Protein AF-A0A519BTC7-F1 (afdb_monomer_lite)

Radius of gyration: 23.58 Å; chains: 1; bounding box: 52×58×81 Å

Structure (mmCIF, N/CA/C/O backbone):
data_AF-A0A519BTC7-F1
#
_entry.id   AF-A0A519BTC7-F1
#
loop_
_atom_site.group_PDB
_atom_site.id
_atom_site.type_symbol
_atom_site.label_atom_id
_atom_site.label_alt_id
_atom_site.label_comp_id
_atom_site.label_asym_id
_atom_site.label_entity_id
_atom_site.label_seq_id
_atom_site.pdbx_PDB_ins_code
_atom_site.Cartn_x
_atom_site.Cartn_y
_atom_site.Cartn_z
_atom_site.occupancy
_atom_site.B_iso_or_equiv
_atom_site.auth_seq_id
_atom_site.auth_comp_id
_atom_site.auth_asym_id
_atom_site.auth_atom_id
_atom_site.pdbx_PDB_model_num
ATOM 1 N N . MET A 1 1 ? -31.169 20.060 -4.235 1.00 42.78 1 MET A N 1
ATOM 2 C CA . MET A 1 1 ? -30.628 20.059 -2.859 1.00 42.78 1 MET A CA 1
ATOM 3 C C . MET A 1 1 ? -29.165 19.657 -2.933 1.00 42.78 1 MET A C 1
ATOM 5 O O . MET A 1 1 ? -28.871 18.692 -3.629 1.00 42.78 1 MET A O 1
ATOM 9 N N . ALA A 1 2 ? -28.258 20.428 -2.331 1.00 48.12 2 ALA A N 1
ATOM 10 C CA . ALA A 1 2 ? -26.839 20.077 -2.295 1.00 48.12 2 ALA A CA 1
ATOM 11 C C . ALA A 1 2 ? -26.649 18.879 -1.355 1.00 48.12 2 ALA A C 1
ATOM 13 O O . ALA A 1 2 ? -27.140 18.907 -0.230 1.00 48.12 2 ALA A O 1
ATOM 14 N N . GLN A 1 3 ? -25.992 17.822 -1.830 1.00 53.06 3 GLN A N 1
ATOM 15 C CA . GLN A 1 3 ? -25.624 16.685 -0.986 1.00 53.06 3 GLN A CA 1
ATOM 16 C C . GLN A 1 3 ? -24.609 17.146 0.061 1.00 53.06 3 GLN A C 1
ATOM 18 O O . GLN A 1 3 ? -23.699 17.917 -0.259 1.00 53.06 3 GLN A O 1
ATOM 23 N N . THR A 1 4 ? -24.754 16.686 1.302 1.00 72.75 4 THR A N 1
ATOM 24 C CA . THR A 1 4 ? -23.767 16.987 2.341 1.00 72.75 4 THR A CA 1
ATOM 25 C C . THR A 1 4 ? -22.483 16.194 2.089 1.00 72.75 4 THR A C 1
ATOM 27 O O . THR A 1 4 ? -22.483 15.159 1.420 1.00 72.75 4 THR A O 1
ATOM 30 N N . GLN A 1 5 ? -21.359 16.645 2.649 1.00 64.06 5 GLN A N 1
ATOM 31 C CA . GLN A 1 5 ? -20.089 15.916 2.556 1.00 64.06 5 GLN A CA 1
ATOM 32 C C . GLN A 1 5 ? -20.186 14.499 3.157 1.00 64.06 5 GLN A C 1
ATOM 34 O O . GLN A 1 5 ? -19.519 13.582 2.680 1.00 64.06 5 GLN A O 1
ATOM 39 N N . GLN A 1 6 ? -21.054 14.300 4.154 1.00 61.25 6 GLN A N 1
ATOM 40 C CA . GLN A 1 6 ? -21.356 12.987 4.728 1.00 61.25 6 GLN A CA 1
ATOM 41 C C . GLN A 1 6 ? -22.144 12.088 3.769 1.00 61.25 6 GLN A C 1
ATOM 43 O O . GLN A 1 6 ? -21.818 10.906 3.664 1.00 61.25 6 GLN A O 1
ATOM 48 N N . ASP A 1 7 ? -23.102 12.632 3.016 1.00 53.81 7 ASP A N 1
ATOM 49 C CA . ASP A 1 7 ? -23.866 11.860 2.026 1.00 53.81 7 ASP A CA 1
ATOM 50 C C . ASP A 1 7 ? -22.970 11.359 0.887 1.00 53.81 7 ASP A C 1
ATOM 52 O O . ASP A 1 7 ? -23.085 10.214 0.450 1.00 53.81 7 ASP A O 1
ATOM 56 N N . VAL A 1 8 ? -22.023 12.193 0.446 1.00 61.41 8 VAL A N 1
ATOM 57 C CA . VAL A 1 8 ? -21.051 11.838 -0.600 1.00 61.41 8 VAL A CA 1
ATOM 58 C C . VAL A 1 8 ? -20.083 10.750 -0.122 1.00 61.41 8 VAL A C 1
ATOM 60 O O . VAL A 1 8 ? -19.821 9.794 -0.854 1.00 61.41 8 VAL A O 1
ATOM 63 N N . LEU A 1 9 ? -19.579 10.850 1.113 1.00 64.06 9 LEU A N 1
ATOM 64 C CA . LEU A 1 9 ? -18.697 9.833 1.703 1.00 64.06 9 LEU A CA 1
ATOM 65 C C . LEU A 1 9 ? -19.420 8.496 1.910 1.00 64.06 9 LEU A C 1
ATOM 67 O O . LEU A 1 9 ? -18.859 7.437 1.624 1.00 64.06 9 LEU A O 1
ATOM 71 N N . LYS A 1 10 ? -20.678 8.537 2.357 1.00 65.00 10 LYS A N 1
ATOM 72 C CA . LYS A 1 10 ? -21.504 7.340 2.531 1.00 65.00 10 LYS A CA 1
ATOM 73 C C . LYS A 1 10 ? -21.786 6.653 1.192 1.00 65.00 10 LYS A C 1
ATOM 75 O O . LYS A 1 10 ? -21.551 5.453 1.071 1.00 65.00 10 LYS A O 1
ATOM 80 N N . ALA A 1 11 ? -22.189 7.412 0.172 1.00 62.41 11 ALA A N 1
ATOM 81 C CA . ALA A 1 11 ? -22.412 6.881 -1.173 1.00 62.41 11 ALA A CA 1
ATOM 82 C C . ALA A 1 11 ? -21.128 6.293 -1.792 1.00 62.41 11 ALA A C 1
ATOM 84 O O . ALA A 1 11 ? -21.183 5.260 -2.460 1.00 62.41 11 ALA A O 1
ATOM 85 N N . SER A 1 12 ? -19.963 6.902 -1.527 1.00 75.94 12 SER A N 1
ATOM 86 C CA . SER A 1 12 ? -18.651 6.367 -1.928 1.00 75.94 12 SER A CA 1
ATOM 87 C C . SER A 1 12 ? -18.369 4.999 -1.296 1.00 75.94 12 SER A C 1
ATOM 89 O O . SER A 1 12 ? -17.942 4.077 -1.992 1.00 75.94 12 SER A O 1
ATOM 91 N N . LYS A 1 13 ? -18.666 4.833 0.001 1.00 80.94 13 LYS A N 1
ATOM 92 C CA . LYS A 1 13 ? -18.491 3.562 0.722 1.00 80.94 13 LYS A CA 1
ATOM 93 C C . LYS A 1 13 ? -19.414 2.462 0.188 1.00 80.94 13 LYS A C 1
ATOM 95 O O . LYS A 1 13 ? -18.952 1.354 -0.063 1.00 80.94 13 LYS A O 1
ATOM 100 N N . GLU A 1 14 ? -20.693 2.760 -0.036 1.00 85.25 14 GLU A N 1
ATOM 101 C CA . GLU A 1 14 ? -21.681 1.784 -0.539 1.00 85.25 14 GLU A CA 1
ATOM 102 C C . GLU A 1 14 ? -21.366 1.291 -1.965 1.00 85.25 14 GLU A C 1
ATOM 104 O O . GLU A 1 14 ? -21.702 0.165 -2.345 1.00 85.25 14 GLU A O 1
ATOM 109 N N . GLN A 1 15 ? -20.687 2.117 -2.762 1.00 90.62 15 GLN A N 1
ATOM 110 C CA . GLN A 1 15 ? -20.248 1.771 -4.117 1.00 90.62 15 GLN A CA 1
ATOM 111 C C . GLN A 1 15 ? -18.834 1.173 -4.162 1.00 90.62 15 GLN A C 1
ATOM 113 O O . GLN A 1 15 ? -18.400 0.711 -5.219 1.00 90.62 15 GLN A O 1
ATOM 118 N N . CYS A 1 16 ? -18.112 1.151 -3.040 1.00 95.00 16 CYS A N 1
ATOM 119 C CA . CYS A 1 16 ? -16.742 0.668 -2.982 1.00 95.00 16 CYS A CA 1
ATOM 120 C C . CYS A 1 16 ? -16.681 -0.865 -3.042 1.00 95.00 16 CYS A C 1
ATOM 122 O O . CYS A 1 16 ? -17.194 -1.561 -2.165 1.00 95.00 16 CYS A O 1
ATOM 124 N N . ILE A 1 17 ? -15.987 -1.401 -4.051 1.00 96.50 17 ILE A N 1
ATOM 125 C CA . ILE A 1 17 ? -15.800 -2.849 -4.215 1.00 96.50 17 ILE A CA 1
ATOM 126 C C . ILE A 1 17 ? -15.039 -3.483 -3.042 1.00 96.50 17 ILE A C 1
ATOM 128 O O . ILE A 1 17 ? -15.388 -4.580 -2.625 1.00 96.50 17 ILE A O 1
ATOM 132 N N . PHE A 1 18 ? -14.061 -2.788 -2.451 1.00 97.75 18 PHE A N 1
ATOM 133 C CA . PHE A 1 18 ? -13.334 -3.313 -1.291 1.00 97.75 18 PHE A CA 1
ATOM 134 C C . PHE A 1 18 ? -14.197 -3.324 -0.034 1.00 97.75 18 PHE A C 1
ATOM 136 O O . PHE A 1 18 ? -14.154 -4.305 0.696 1.00 97.75 18 PHE A O 1
ATOM 143 N N . CYS A 1 19 ? -15.054 -2.320 0.184 1.00 97.75 19 CYS A N 1
ATOM 144 C CA . CYS A 1 19 ? -16.026 -2.377 1.279 1.00 97.75 19 CYS A CA 1
ATOM 145 C C . CYS A 1 19 ? -16.976 -3.570 1.139 1.00 97.75 19 CYS A C 1
ATOM 147 O O . CYS A 1 19 ? -17.255 -4.218 2.140 1.00 97.75 19 CYS A O 1
ATOM 149 N N . LYS A 1 20 ? -17.405 -3.892 -0.088 1.00 97.25 20 LYS A N 1
ATOM 150 C CA . LYS A 1 20 ? -18.226 -5.078 -0.378 1.00 97.25 20 LYS A CA 1
ATOM 151 C C . LYS A 1 20 ? -17.482 -6.400 -0.181 1.00 97.25 20 LYS A C 1
ATOM 153 O O . LYS A 1 20 ? -18.080 -7.390 0.216 1.00 97.25 20 LYS A O 1
ATOM 158 N N . ILE A 1 21 ? -16.178 -6.433 -0.452 1.00 97.69 21 ILE A N 1
ATOM 159 C CA . ILE A 1 21 ? -15.335 -7.593 -0.132 1.00 97.69 21 ILE A CA 1
ATOM 160 C C . ILE A 1 21 ? -15.216 -7.760 1.388 1.00 97.69 21 ILE A C 1
ATOM 162 O O . ILE A 1 21 ? -15.403 -8.858 1.903 1.00 97.69 21 ILE A O 1
ATOM 166 N N . ILE A 1 22 ? -14.956 -6.666 2.110 1.00 97.50 22 ILE A N 1
ATOM 167 C CA . ILE A 1 22 ? -14.816 -6.661 3.573 1.00 97.50 22 ILE A CA 1
ATOM 168 C C . ILE A 1 22 ? -16.127 -7.077 4.260 1.00 97.50 22 ILE A C 1
ATOM 170 O O . ILE A 1 22 ? -16.080 -7.799 5.251 1.00 97.50 22 ILE A O 1
ATOM 174 N N . SER A 1 23 ? -17.290 -6.651 3.749 1.00 96.44 23 SER A N 1
ATOM 175 C CA . SER A 1 23 ? -18.603 -7.059 4.277 1.00 96.44 23 SER A CA 1
ATOM 176 C C . SER A 1 23 ? -19.001 -8.491 3.908 1.00 96.44 23 SER A C 1
ATOM 178 O O . SER A 1 23 ? -19.946 -9.018 4.489 1.00 96.44 23 SER A O 1
ATOM 180 N N . GLY A 1 24 ? -18.300 -9.125 2.963 1.00 96.44 24 GLY A N 1
ATOM 181 C CA . GLY A 1 24 ? -18.634 -10.451 2.445 1.00 96.44 24 GLY A CA 1
ATOM 182 C C . GLY A 1 24 ? -19.693 -10.459 1.336 1.00 96.44 24 GLY A C 1
ATOM 183 O O . GLY A 1 24 ? -20.067 -11.536 0.877 1.00 96.44 24 GLY A O 1
ATOM 184 N N . ASP A 1 25 ? -20.144 -9.294 0.860 1.00 96.69 25 ASP A N 1
ATOM 185 C CA . ASP A 1 25 ? -21.085 -9.182 -0.266 1.00 96.69 25 ASP A CA 1
ATOM 186 C C . ASP A 1 25 ? -20.461 -9.645 -1.595 1.00 96.69 25 ASP A C 1
ATOM 188 O O . ASP A 1 25 ? -21.163 -10.065 -2.517 1.00 96.69 25 ASP A O 1
ATOM 192 N N . ILE A 1 26 ? -19.133 -9.541 -1.716 1.00 95.62 26 ILE A N 1
ATOM 193 C CA . ILE A 1 26 ? -18.348 -10.034 -2.852 1.00 95.62 26 ILE A CA 1
ATOM 194 C C . ILE A 1 26 ? -17.289 -11.009 -2.323 1.00 95.62 26 ILE A C 1
ATOM 196 O O . ILE A 1 26 ? -16.553 -10.656 -1.399 1.00 95.62 26 ILE A O 1
ATOM 200 N N . PRO A 1 27 ? -17.156 -12.215 -2.903 1.00 96.56 27 PRO A N 1
ATOM 201 C CA . PRO A 1 27 ? -16.145 -13.167 -2.466 1.00 96.56 27 PRO A CA 1
ATOM 202 C C . PRO A 1 27 ? -14.733 -12.671 -2.795 1.00 96.56 27 PRO A C 1
ATOM 204 O O . PRO A 1 27 ? -14.493 -12.065 -3.839 1.00 96.56 27 PRO A O 1
ATOM 207 N N . ALA A 1 28 ? -13.777 -13.004 -1.931 1.00 97.56 28 ALA A N 1
ATOM 208 C CA . ALA A 1 28 ? -12.357 -12.790 -2.174 1.00 97.56 28 ALA A CA 1
ATOM 209 C C . ALA A 1 28 ? -11.532 -13.946 -1.601 1.00 97.56 28 ALA A C 1
ATOM 211 O O . ALA A 1 28 ? -11.910 -14.564 -0.603 1.00 97.56 28 ALA A O 1
ATOM 212 N N . ALA A 1 29 ? -10.376 -14.212 -2.212 1.00 98.25 29 ALA A N 1
ATOM 213 C CA . ALA A 1 29 ? -9.391 -15.148 -1.680 1.00 98.25 29 ALA A CA 1
ATOM 214 C C . ALA A 1 29 ? -8.651 -14.494 -0.501 1.00 98.25 29 ALA A C 1
ATOM 216 O O . ALA A 1 29 ? -7.553 -13.957 -0.655 1.00 98.25 29 ALA A O 1
ATOM 217 N N . LYS A 1 30 ? -9.310 -14.477 0.661 1.00 98.44 30 LYS A N 1
ATOM 218 C CA . LYS A 1 30 ? -8.802 -13.909 1.912 1.00 98.44 30 LYS A CA 1
ATOM 219 C C . LYS A 1 30 ? -7.608 -14.709 2.424 1.00 98.44 30 LYS A C 1
ATOM 221 O O . LYS A 1 30 ? -7.696 -15.927 2.545 1.00 98.44 30 LYS A O 1
ATOM 226 N N . ILE A 1 31 ? -6.531 -14.013 2.782 1.00 98.06 31 ILE A N 1
ATOM 227 C CA . ILE A 1 31 ? -5.322 -14.624 3.356 1.00 98.06 31 ILE A CA 1
ATOM 228 C C . ILE A 1 31 ? -5.027 -14.142 4.779 1.00 98.06 31 ILE A C 1
ATOM 230 O O . ILE A 1 31 ? -4.273 -14.785 5.503 1.00 98.06 31 ILE A O 1
ATOM 234 N N . TYR A 1 32 ? -5.598 -13.005 5.179 1.00 98.69 32 TYR A N 1
ATOM 235 C CA . TYR A 1 32 ? -5.404 -12.427 6.503 1.00 98.69 32 TYR A CA 1
ATOM 236 C C . TYR A 1 32 ? -6.572 -11.516 6.867 1.00 98.69 32 TYR A C 1
ATOM 238 O O . TYR A 1 32 ? -7.108 -10.804 6.017 1.00 98.69 32 TYR A O 1
ATOM 246 N N . GLU A 1 33 ? -6.937 -11.514 8.142 1.00 98.62 33 GLU A N 1
ATOM 247 C CA . GLU A 1 33 ? -7.919 -10.596 8.699 1.00 98.62 33 GLU A CA 1
ATOM 248 C C . GLU A 1 33 ? -7.681 -10.421 10.198 1.00 98.62 33 GLU A C 1
ATOM 250 O O . GLU A 1 33 ? -7.490 -11.400 10.917 1.00 98.62 33 GLU A O 1
ATOM 255 N N . ASP A 1 34 ? -7.732 -9.173 10.651 1.00 98.62 34 ASP A N 1
ATOM 256 C CA . ASP A 1 34 ? -7.847 -8.808 12.062 1.00 98.62 34 ASP A CA 1
ATOM 257 C C . ASP A 1 34 ? -8.980 -7.781 12.246 1.00 98.62 34 ASP A C 1
ATOM 259 O O . ASP A 1 34 ? -9.769 -7.535 11.328 1.00 98.62 34 ASP A O 1
ATOM 263 N N . ASP A 1 35 ? -9.096 -7.171 13.423 1.00 98.06 35 ASP A N 1
ATOM 264 C CA . ASP A 1 35 ? -10.165 -6.212 13.732 1.00 98.06 35 ASP A CA 1
ATOM 265 C C . ASP A 1 35 ? -10.148 -4.947 12.854 1.00 98.06 35 ASP A C 1
ATOM 267 O O . ASP A 1 35 ? -11.167 -4.267 12.729 1.00 98.06 35 ASP A O 1
ATOM 271 N N . ARG A 1 36 ? -9.014 -4.614 12.228 1.00 98.25 36 ARG A N 1
ATOM 272 C CA . ARG A 1 36 ? -8.774 -3.331 11.544 1.00 98.25 36 ARG A CA 1
ATOM 273 C C . ARG A 1 36 ? -8.344 -3.475 10.085 1.00 98.25 36 ARG A C 1
ATOM 275 O O . ARG A 1 36 ? -8.491 -2.519 9.322 1.00 98.25 36 ARG A O 1
ATOM 282 N N . VAL A 1 37 ? -7.801 -4.622 9.692 1.00 98.75 37 VAL A N 1
ATOM 283 C CA . VAL A 1 37 ? -7.147 -4.869 8.402 1.00 98.75 37 VAL A CA 1
ATOM 284 C C . VAL A 1 37 ? -7.680 -6.149 7.774 1.00 98.75 37 VAL A C 1
ATOM 286 O O . VAL A 1 37 ? -8.009 -7.125 8.447 1.00 98.75 37 VAL A O 1
ATOM 289 N N . PHE A 1 38 ? -7.752 -6.137 6.451 1.00 98.81 38 PHE A N 1
ATOM 290 C CA . PHE A 1 38 ? -8.170 -7.261 5.634 1.00 98.81 38 PHE A CA 1
ATOM 291 C C . PHE A 1 38 ? -7.176 -7.427 4.480 1.00 98.81 38 PHE A C 1
ATOM 293 O O . PHE A 1 38 ? -6.776 -6.434 3.868 1.00 98.81 38 PHE A O 1
ATOM 300 N N . ALA A 1 39 ? -6.753 -8.655 4.182 1.00 98.88 39 ALA A N 1
ATOM 301 C CA . ALA A 1 39 ? -5.880 -8.927 3.044 1.00 98.88 39 ALA A CA 1
ATOM 302 C C . ALA A 1 39 ? -6.363 -10.109 2.209 1.00 98.88 39 ALA A C 1
ATOM 304 O O . ALA A 1 39 ? -6.788 -11.145 2.730 1.00 98.88 39 ALA A O 1
ATOM 305 N N . PHE A 1 40 ? -6.270 -9.947 0.895 1.00 98.81 40 PHE A N 1
ATOM 306 C CA . PHE A 1 40 ? -6.783 -10.889 -0.090 1.00 98.81 40 PHE A CA 1
ATOM 307 C C . PHE A 1 40 ? -5.967 -10.827 -1.379 1.00 98.81 40 PHE A C 1
ATOM 309 O O . PHE A 1 40 ? -5.291 -9.834 -1.651 1.00 98.81 40 PHE A O 1
ATOM 316 N N . LEU A 1 41 ? -6.015 -11.896 -2.172 1.00 98.62 41 LEU A N 1
ATOM 317 C CA . LEU A 1 41 ? -5.327 -11.934 -3.462 1.00 98.62 41 LEU A CA 1
ATOM 318 C C . LEU A 1 41 ? -6.010 -11.018 -4.480 1.00 98.62 41 LEU A C 1
ATOM 320 O O . LEU A 1 41 ? -7.241 -10.970 -4.563 1.00 98.62 41 LEU A O 1
ATOM 324 N N . ASP A 1 42 ? -5.199 -10.327 -5.277 1.00 97.81 42 ASP A N 1
ATOM 325 C CA . ASP A 1 42 ? -5.682 -9.578 -6.432 1.00 97.81 42 ASP A CA 1
ATOM 326 C C . ASP A 1 42 ? -6.200 -10.557 -7.500 1.00 97.81 42 ASP A C 1
ATOM 328 O O . ASP A 1 42 ? -5.538 -11.543 -7.832 1.00 97.81 42 ASP A O 1
ATOM 332 N N . ILE A 1 43 ? -7.388 -10.285 -8.042 1.00 96.31 43 ILE A N 1
ATOM 333 C CA . ILE A 1 43 ? -8.001 -11.091 -9.108 1.00 96.31 43 ILE A CA 1
ATOM 334 C C . ILE A 1 43 ? -7.353 -10.849 -10.478 1.00 96.31 43 ILE A C 1
ATOM 336 O O . ILE A 1 43 ? -7.480 -11.688 -11.367 1.00 96.31 43 ILE A O 1
ATOM 340 N N . ASN A 1 44 ? -6.643 -9.731 -10.642 1.00 94.62 44 ASN A N 1
ATOM 341 C CA . ASN A 1 44 ? -5.835 -9.401 -11.812 1.00 94.62 44 ASN A CA 1
ATOM 342 C C . ASN A 1 44 ? -4.357 -9.299 -11.387 1.00 94.62 44 ASN A C 1
ATOM 344 O O . ASN A 1 44 ? -3.771 -8.212 -11.390 1.00 94.62 44 ASN A O 1
ATOM 348 N N . PRO A 1 45 ? -3.738 -10.415 -10.960 1.00 96.06 45 PRO A N 1
ATOM 349 C CA . PRO A 1 45 ? -2.418 -10.382 -10.358 1.00 96.06 45 PRO A CA 1
ATOM 350 C C . PRO A 1 45 ? -1.341 -10.001 -11.379 1.00 96.06 45 PRO A C 1
ATOM 352 O O . PRO A 1 45 ? -1.351 -10.475 -12.513 1.00 96.06 45 PRO A O 1
ATOM 355 N N . VAL A 1 46 ? -0.355 -9.207 -10.947 1.00 95.75 46 VAL A N 1
ATOM 356 C CA . VAL A 1 46 ? 0.869 -8.988 -11.732 1.00 95.75 46 VAL A CA 1
ATOM 357 C C . VAL A 1 46 ? 1.702 -10.271 -11.778 1.00 95.75 46 VAL A C 1
ATOM 359 O O . VAL A 1 46 ? 2.195 -10.644 -12.834 1.00 95.75 46 VAL A O 1
ATOM 362 N N . ASN A 1 47 ? 1.825 -10.949 -10.635 1.00 96.38 47 ASN A N 1
ATOM 363 C CA . ASN A 1 47 ? 2.453 -12.259 -10.476 1.00 96.38 47 ASN A CA 1
ATOM 364 C C . ASN A 1 47 ? 1.704 -13.063 -9.405 1.00 96.38 47 ASN A C 1
ATOM 366 O O . ASN A 1 47 ? 0.959 -12.498 -8.597 1.00 96.38 47 ASN A O 1
ATOM 370 N N . ALA A 1 48 ? 1.932 -14.377 -9.367 1.00 95.44 48 ALA A N 1
ATOM 371 C CA . ALA A 1 48 ? 1.372 -15.251 -8.339 1.00 95.44 48 ALA A CA 1
ATOM 372 C C . ALA A 1 48 ? 1.706 -14.738 -6.926 1.00 95.44 48 ALA A C 1
ATOM 374 O O . ALA A 1 48 ? 2.845 -14.376 -6.645 1.00 95.44 48 ALA A O 1
ATOM 375 N N . GLY A 1 49 ? 0.697 -14.688 -6.051 1.00 97.12 49 GLY A N 1
ATOM 376 C CA . GLY A 1 49 ? 0.814 -14.133 -4.698 1.00 97.12 49 GLY A CA 1
ATOM 377 C C . GLY A 1 49 ? 0.616 -12.615 -4.594 1.00 97.12 49 GLY A C 1
ATOM 378 O O . GLY A 1 49 ? 0.720 -12.082 -3.489 1.00 97.12 49 GLY A O 1
ATOM 379 N N . HIS A 1 50 ? 0.298 -11.912 -5.695 1.00 98.62 50 HIS A N 1
ATOM 380 C CA . HIS A 1 50 ? -0.095 -10.500 -5.644 1.00 98.62 50 HIS A CA 1
ATOM 381 C C . HIS A 1 50 ? -1.264 -10.313 -4.667 1.00 98.62 50 HIS A C 1
ATOM 383 O O . HIS A 1 50 ? -2.367 -10.811 -4.885 1.00 98.62 50 HIS A O 1
ATOM 389 N N . THR A 1 51 ? -0.989 -9.606 -3.576 1.00 98.88 51 THR A N 1
ATOM 390 C CA . THR A 1 51 ? -1.897 -9.438 -2.443 1.00 98.88 51 THR A CA 1
ATOM 391 C C . THR A 1 51 ? -2.218 -7.967 -2.241 1.00 98.88 51 THR A C 1
ATOM 393 O O . THR A 1 51 ? -1.323 -7.123 -2.286 1.00 98.88 51 THR A O 1
ATOM 396 N N . LEU A 1 52 ? -3.483 -7.674 -1.955 1.00 98.81 52 LEU A N 1
ATOM 397 C CA . LEU A 1 52 ? -3.956 -6.368 -1.518 1.00 98.81 52 LEU A CA 1
ATOM 398 C C . LEU A 1 52 ? -4.172 -6.386 -0.004 1.00 98.81 52 LEU A C 1
ATOM 400 O O . LEU A 1 52 ? -4.863 -7.263 0.510 1.00 98.81 52 LEU A O 1
ATOM 404 N N . VAL A 1 53 ? -3.600 -5.412 0.704 1.00 98.88 53 VAL A N 1
ATOM 405 C CA . VAL A 1 53 ? -3.802 -5.189 2.144 1.00 98.88 53 VAL A CA 1
ATOM 406 C C . VAL A 1 53 ? -4.542 -3.870 2.333 1.00 98.88 53 VAL A C 1
ATOM 408 O O . VAL A 1 53 ? -4.057 -2.819 1.903 1.00 98.88 53 VAL A O 1
ATOM 411 N N . VAL A 1 54 ? -5.713 -3.917 2.966 1.00 98.75 54 VAL A N 1
ATOM 412 C CA . VAL A 1 54 ? -6.626 -2.772 3.096 1.00 98.75 54 VAL A CA 1
ATOM 413 C C . VAL A 1 54 ? -7.046 -2.557 4.553 1.00 98.75 54 VAL A C 1
ATOM 415 O O . VAL A 1 54 ? -7.226 -3.534 5.282 1.00 98.75 54 VAL A O 1
ATOM 418 N N . PRO A 1 55 ? -7.251 -1.307 5.007 1.00 98.50 55 PRO A N 1
ATOM 419 C CA . PRO A 1 55 ? -7.998 -1.071 6.233 1.00 98.50 55 PRO A CA 1
ATOM 420 C C . PRO A 1 55 ? -9.461 -1.484 6.021 1.00 98.50 55 PRO A C 1
ATOM 422 O O . PRO A 1 55 ? -10.001 -1.341 4.919 1.00 98.50 55 PRO A O 1
ATOM 425 N N . LYS A 1 56 ? -10.114 -1.976 7.076 1.00 98.19 56 LYS A N 1
ATOM 426 C CA . LYS A 1 56 ? -11.550 -2.293 7.054 1.00 98.19 56 LYS A CA 1
ATOM 427 C C . LYS A 1 56 ? -12.406 -1.034 6.905 1.00 98.19 56 LYS A C 1
ATOM 429 O O . LYS A 1 56 ? -13.411 -1.035 6.193 1.00 98.19 56 LYS A O 1
ATOM 434 N N . ASP A 1 57 ? -11.973 0.054 7.534 1.00 96.06 57 ASP A N 1
ATOM 435 C CA . ASP A 1 57 ? -12.599 1.363 7.392 1.00 96.06 57 ASP A CA 1
ATOM 436 C C . ASP A 1 57 ? -12.279 2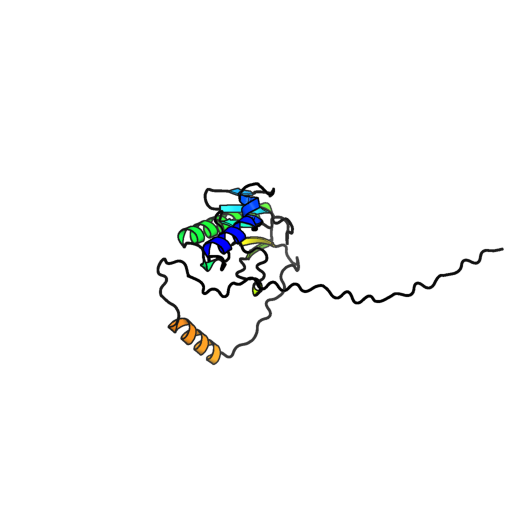.011 6.040 1.00 96.06 57 ASP A C 1
ATOM 438 O O . ASP A 1 57 ? -11.187 1.871 5.487 1.00 96.06 57 ASP A O 1
ATOM 442 N N . HIS A 1 58 ? -13.256 2.743 5.502 1.00 95.81 58 HIS A N 1
ATOM 443 C CA . HIS A 1 58 ? -13.152 3.361 4.184 1.00 95.81 58 HIS A CA 1
ATOM 444 C C . HIS A 1 58 ? -12.410 4.696 4.253 1.00 95.81 58 HIS A C 1
ATOM 446 O O . HIS A 1 58 ? -12.949 5.699 4.723 1.00 95.81 58 HIS A O 1
ATOM 452 N N . TYR A 1 59 ? -11.202 4.706 3.701 1.00 95.25 59 TYR A N 1
ATOM 453 C CA . TYR A 1 59 ? -10.401 5.901 3.455 1.00 95.25 59 TYR A CA 1
ATOM 454 C C . TYR A 1 59 ? -9.965 5.898 2.001 1.00 95.25 59 TYR A C 1
ATOM 456 O O . TYR A 1 59 ? -9.575 4.853 1.492 1.00 95.25 59 TYR A O 1
ATOM 464 N N . ILE A 1 60 ? -10.011 7.041 1.324 1.00 94.62 60 ILE A N 1
ATOM 465 C CA . ILE A 1 60 ? -9.733 7.100 -0.115 1.00 94.62 60 ILE A CA 1
ATOM 466 C C . ILE A 1 60 ? -8.227 7.080 -0.367 1.00 94.62 60 ILE A C 1
ATOM 468 O O . ILE A 1 60 ? -7.768 6.365 -1.247 1.00 94.62 60 ILE A O 1
ATOM 472 N N . VAL A 1 61 ? -7.447 7.839 0.401 1.00 95.25 61 VAL A N 1
ATOM 473 C CA . VAL A 1 61 ? -5.991 7.976 0.221 1.00 95.25 61 VAL A CA 1
ATOM 474 C C . VAL A 1 61 ? -5.264 7.908 1.558 1.00 95.25 61 VAL A C 1
ATOM 476 O O . VAL A 1 61 ? -5.830 8.254 2.594 1.00 95.25 61 VAL A O 1
ATOM 479 N N . LEU A 1 62 ? -3.997 7.492 1.528 1.00 95.88 62 LEU A N 1
ATOM 480 C CA . LEU A 1 62 ? -3.178 7.224 2.711 1.00 95.88 62 LEU A CA 1
ATOM 481 C C . LEU A 1 62 ? -3.149 8.383 3.727 1.00 95.88 62 LEU A C 1
ATOM 483 O O . LEU A 1 62 ? -3.316 8.098 4.910 1.00 95.88 62 LEU A O 1
ATOM 487 N N . PRO A 1 63 ? -3.034 9.672 3.331 1.00 93.88 63 PRO A N 1
ATOM 488 C CA . PRO A 1 63 ? -3.004 10.778 4.297 1.00 93.88 63 PRO A CA 1
ATOM 489 C C . PRO A 1 63 ? -4.294 10.974 5.111 1.00 93.88 63 PRO A C 1
ATOM 491 O O . PRO A 1 63 ? -4.299 11.756 6.058 1.00 93.88 63 PRO A O 1
ATOM 494 N N . GLN A 1 64 ? -5.396 10.317 4.729 1.00 92.88 64 GLN A N 1
ATOM 495 C CA . GLN A 1 64 ? -6.654 10.355 5.482 1.00 92.88 64 GLN A CA 1
ATOM 496 C C . GLN A 1 64 ? -6.682 9.350 6.638 1.00 92.88 64 GLN A C 1
ATOM 498 O O . GLN A 1 64 ? -7.571 9.450 7.484 1.00 92.88 64 GLN A O 1
ATOM 503 N N . LEU A 1 65 ? -5.763 8.378 6.670 1.00 92.38 65 LEU A N 1
ATOM 504 C CA . LEU A 1 65 ? -5.715 7.414 7.761 1.00 92.38 65 LEU A CA 1
ATOM 505 C C . LEU A 1 65 ? -5.366 8.116 9.083 1.00 92.38 65 LEU A C 1
ATOM 507 O O . LEU A 1 65 ? -4.491 8.983 9.104 1.00 92.38 65 LEU A O 1
ATOM 511 N N . PRO A 1 66 ? -6.000 7.721 10.199 1.00 93.81 66 PRO A N 1
ATOM 512 C CA . PRO A 1 66 ? -5.460 7.958 11.530 1.00 93.81 66 PRO A CA 1
ATOM 513 C C . PRO A 1 66 ? -4.059 7.347 11.664 1.00 93.81 66 PRO A C 1
ATOM 515 O O . PRO A 1 66 ? -3.804 6.263 11.131 1.00 93.81 66 PRO A O 1
ATOM 518 N N . ASP A 1 67 ? -3.163 8.012 12.396 1.00 93.00 67 ASP A N 1
ATOM 519 C CA . ASP A 1 67 ? -1.761 7.587 12.526 1.00 93.00 67 ASP A CA 1
ATOM 520 C C . ASP A 1 67 ? -1.631 6.170 13.097 1.00 93.00 67 ASP A C 1
ATOM 522 O O . ASP A 1 67 ? -0.828 5.365 12.625 1.00 93.00 67 ASP A O 1
ATOM 526 N N . ASP A 1 68 ? -2.452 5.830 14.089 1.00 95.69 68 ASP A N 1
ATOM 527 C CA . ASP A 1 68 ? -2.456 4.510 14.712 1.00 95.69 68 ASP A CA 1
ATOM 528 C C . ASP A 1 68 ? -2.910 3.411 13.738 1.00 95.69 68 ASP A C 1
ATOM 530 O O . ASP A 1 68 ? -2.324 2.324 13.717 1.00 95.69 68 ASP A O 1
ATOM 534 N N . LEU A 1 69 ? -3.889 3.709 12.876 1.00 96.31 69 LEU A N 1
ATOM 535 C CA . LEU A 1 69 ? -4.326 2.806 11.812 1.00 96.31 69 LEU A CA 1
ATOM 536 C C . LEU A 1 69 ? -3.248 2.652 10.738 1.00 96.31 69 LEU A C 1
ATOM 538 O O . LEU A 1 69 ? -2.978 1.532 10.311 1.00 96.31 69 LEU A O 1
ATOM 542 N N . ALA A 1 70 ? -2.613 3.748 10.318 1.00 96.75 70 ALA A N 1
ATOM 543 C CA . ALA A 1 70 ? -1.533 3.714 9.336 1.00 96.75 70 ALA A CA 1
ATOM 544 C C . ALA A 1 70 ? -0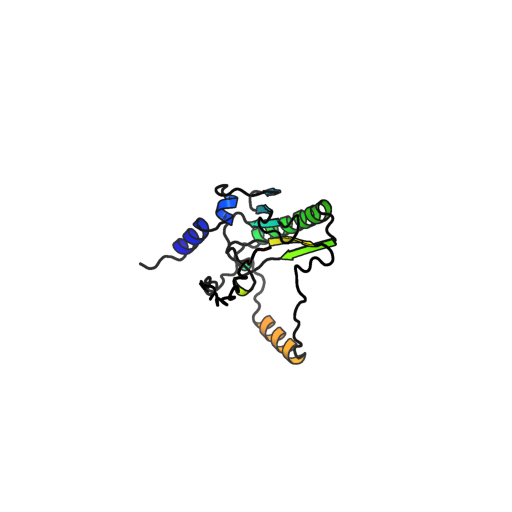.345 2.877 9.842 1.00 96.75 70 ALA A C 1
ATOM 546 O O . ALA A 1 70 ? 0.166 2.018 9.120 1.00 96.75 70 ALA A O 1
ATOM 547 N N . MET A 1 71 ? 0.049 3.065 11.106 1.00 97.38 71 MET A N 1
ATOM 548 C CA . MET A 1 71 ? 1.094 2.265 11.750 1.00 97.38 71 MET A CA 1
ATOM 549 C C . MET A 1 71 ? 0.724 0.782 11.813 1.00 97.38 71 MET A C 1
ATOM 551 O O . MET A 1 71 ? 1.565 -0.072 11.522 1.00 97.38 71 MET A O 1
ATOM 555 N N . HIS A 1 72 ? -0.518 0.460 12.181 1.00 98.44 72 HIS A N 1
ATOM 556 C CA . HIS A 1 72 ? -0.996 -0.923 12.224 1.00 98.44 72 HIS A CA 1
ATOM 557 C C . HIS A 1 72 ? -1.012 -1.568 10.833 1.00 98.44 72 HIS A C 1
ATOM 559 O O . HIS A 1 72 ? -0.471 -2.656 10.645 1.00 98.44 72 HIS A O 1
ATOM 565 N N . LEU A 1 73 ? -1.524 -0.854 9.830 1.00 98.38 73 LEU A N 1
ATOM 566 C CA . LEU A 1 73 ? -1.575 -1.313 8.445 1.00 98.38 73 LEU A CA 1
ATOM 567 C C . LEU A 1 73 ? -0.173 -1.638 7.903 1.00 98.38 73 LEU A C 1
ATOM 569 O O . LEU A 1 73 ? 0.030 -2.702 7.322 1.00 98.38 73 LEU A O 1
ATOM 573 N N . ILE A 1 74 ? 0.824 -0.784 8.163 1.00 98.56 74 ILE A N 1
ATOM 574 C CA . ILE A 1 74 ? 2.217 -1.039 7.757 1.00 98.56 74 ILE A CA 1
ATOM 575 C C . ILE A 1 74 ? 2.831 -2.240 8.492 1.00 98.56 74 ILE A C 1
ATOM 577 O O . ILE A 1 74 ? 3.599 -2.990 7.884 1.00 98.56 74 ILE A O 1
ATOM 581 N N . LYS A 1 75 ? 2.488 -2.479 9.767 1.00 98.75 75 LYS A N 1
ATOM 582 C CA . LYS A 1 75 ? 2.928 -3.694 10.481 1.00 98.75 75 LYS A CA 1
ATOM 583 C C . LYS A 1 75 ? 2.410 -4.958 9.795 1.00 98.75 75 LYS A C 1
ATOM 585 O O . LYS A 1 75 ? 3.192 -5.889 9.596 1.00 98.75 75 LYS A O 1
ATOM 590 N N . VAL A 1 76 ? 1.139 -4.967 9.390 1.00 98.81 76 VAL A N 1
ATOM 591 C CA . VAL A 1 76 ? 0.540 -6.092 8.654 1.00 98.81 76 VAL A CA 1
ATOM 592 C C . VAL A 1 76 ? 1.202 -6.263 7.285 1.00 98.81 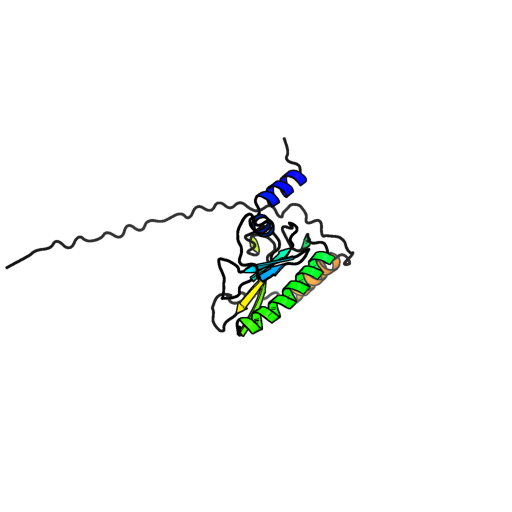76 VAL A C 1
ATOM 594 O O . VAL A 1 76 ? 1.603 -7.373 6.942 1.00 98.81 76 VAL A O 1
ATOM 597 N N . VAL A 1 77 ? 1.404 -5.176 6.531 1.00 98.81 77 VAL A N 1
ATOM 598 C CA . VAL A 1 77 ? 2.100 -5.215 5.230 1.00 98.81 77 VAL A CA 1
ATOM 599 C C . VAL A 1 77 ? 3.504 -5.806 5.370 1.00 98.81 77 VAL A C 1
ATOM 601 O O . VAL A 1 77 ? 3.870 -6.698 4.606 1.00 98.81 77 VAL A O 1
ATOM 604 N N . LYS A 1 78 ? 4.279 -5.363 6.369 1.00 98.75 78 LYS A N 1
ATOM 605 C CA . LYS A 1 78 ? 5.614 -5.905 6.655 1.00 98.75 78 LYS A CA 1
ATOM 606 C C . LYS A 1 78 ? 5.551 -7.410 6.921 1.00 98.75 78 LYS A C 1
ATOM 608 O O . LYS A 1 78 ? 6.308 -8.155 6.305 1.00 98.75 78 LYS A O 1
ATOM 613 N N . TYR A 1 79 ? 4.654 -7.851 7.803 1.00 98.75 79 TYR A N 1
ATOM 614 C CA . TYR A 1 79 ? 4.493 -9.267 8.145 1.00 98.75 79 TYR A CA 1
ATOM 615 C C . TYR A 1 79 ? 4.149 -10.121 6.916 1.00 98.75 79 TYR A C 1
ATOM 617 O O . TYR A 1 79 ? 4.858 -11.082 6.612 1.00 98.75 79 TYR A O 1
ATOM 625 N N . LEU A 1 80 ? 3.115 -9.727 6.168 1.00 98.81 80 LEU A N 1
ATOM 626 C CA . LEU A 1 80 ? 2.661 -10.467 4.992 1.00 98.81 80 LEU A CA 1
ATOM 627 C C . LEU A 1 80 ? 3.698 -10.458 3.871 1.00 98.81 80 LEU A C 1
ATOM 629 O O . LEU A 1 80 ? 3.866 -11.473 3.208 1.00 98.81 80 LEU A O 1
ATOM 633 N N . SER A 1 81 ? 4.437 -9.361 3.678 1.00 98.56 81 SER A N 1
ATOM 634 C CA . SER A 1 81 ? 5.466 -9.287 2.632 1.00 98.56 81 SER A CA 1
ATOM 635 C C . SER A 1 81 ? 6.568 -10.333 2.809 1.00 98.56 81 SER A C 1
ATOM 637 O O . SER A 1 81 ? 6.967 -10.949 1.825 1.00 98.56 81 SER A O 1
ATOM 639 N N . GLY A 1 82 ? 7.004 -10.583 4.050 1.00 98.31 82 GLY A N 1
ATOM 640 C CA . GLY A 1 82 ? 7.994 -11.616 4.349 1.00 98.31 82 GLY A CA 1
ATOM 641 C C . GLY A 1 82 ? 7.433 -13.016 4.121 1.00 98.31 82 GLY A C 1
ATOM 642 O O . GLY A 1 82 ? 8.043 -13.819 3.425 1.00 98.31 82 GLY A O 1
ATOM 643 N N . ALA A 1 83 ? 6.230 -13.286 4.633 1.00 98.50 83 ALA A N 1
ATOM 644 C CA . ALA A 1 83 ? 5.583 -14.583 4.454 1.00 98.50 83 ALA A CA 1
ATOM 645 C C . ALA A 1 83 ? 5.333 -14.900 2.966 1.00 98.50 83 ALA A C 1
ATOM 647 O O . ALA A 1 83 ? 5.626 -15.999 2.503 1.00 98.50 83 ALA A O 1
ATOM 648 N N . ILE A 1 84 ? 4.825 -13.930 2.203 1.00 98.56 84 ILE A N 1
ATOM 649 C CA . ILE A 1 84 ? 4.551 -14.078 0.770 1.00 98.56 84 ILE A CA 1
ATOM 650 C C . ILE A 1 84 ? 5.849 -14.297 -0.013 1.00 98.56 84 ILE A C 1
ATOM 652 O O . ILE A 1 84 ? 5.870 -15.145 -0.903 1.00 98.56 84 ILE A O 1
ATOM 656 N N . PHE A 1 85 ? 6.923 -13.569 0.306 1.00 98.25 85 PHE A N 1
ATOM 657 C CA . PHE A 1 85 ? 8.223 -13.752 -0.343 1.00 98.25 85 PHE A CA 1
ATOM 658 C C . PHE A 1 85 ? 8.714 -15.200 -0.225 1.00 98.25 85 PHE A C 1
ATOM 660 O O . PHE A 1 85 ? 8.982 -15.832 -1.247 1.00 98.25 85 PHE A O 1
ATOM 667 N N . GLU A 1 86 ? 8.719 -15.746 0.995 1.00 97.94 86 GLU A N 1
ATOM 668 C CA . GLU A 1 86 ? 9.137 -17.127 1.266 1.00 97.94 86 GLU A CA 1
ATOM 669 C C . GLU A 1 86 ? 8.227 -18.153 0.573 1.00 97.94 86 GLU A C 1
ATOM 671 O O . GLU A 1 86 ? 8.702 -19.056 -0.111 1.00 97.94 86 GLU A O 1
ATOM 676 N N . MET A 1 87 ? 6.903 -18.000 0.690 1.00 97.31 87 MET A N 1
ATOM 677 C CA . MET A 1 87 ? 5.941 -18.968 0.144 1.00 97.31 87 MET A CA 1
ATOM 678 C C . MET A 1 87 ? 5.900 -19.001 -1.387 1.00 97.31 87 MET A C 1
ATOM 680 O O . MET A 1 87 ? 5.529 -20.018 -1.969 1.00 97.31 87 MET A O 1
ATOM 684 N N . THR A 1 88 ? 6.231 -17.890 -2.046 1.00 97.00 88 THR A N 1
ATOM 685 C CA . THR A 1 88 ? 6.194 -17.795 -3.514 1.00 97.00 88 THR A CA 1
ATOM 686 C C . THR A 1 88 ? 7.535 -18.104 -4.171 1.00 97.00 88 THR A C 1
ATOM 688 O O . THR A 1 88 ? 7.573 -18.268 -5.389 1.00 97.00 88 THR A O 1
ATOM 691 N N . GLY A 1 89 ? 8.627 -18.177 -3.399 1.00 96.06 89 GLY A N 1
ATOM 692 C CA . GLY A 1 89 ? 9.980 -18.296 -3.947 1.00 96.06 89 GLY A CA 1
ATOM 693 C C . GLY A 1 89 ? 10.366 -17.103 -4.826 1.00 96.06 89 GLY A C 1
ATOM 694 O O . GLY A 1 89 ? 11.115 -17.257 -5.790 1.00 96.06 89 GLY A O 1
ATOM 695 N N . ALA A 1 90 ? 9.804 -15.922 -4.550 1.00 97.12 90 ALA A N 1
ATOM 696 C CA . ALA A 1 90 ? 10.050 -14.732 -5.350 1.00 97.12 90 ALA A CA 1
ATOM 697 C C . ALA A 1 90 ? 11.519 -14.291 -5.271 1.00 97.12 90 ALA A C 1
ATOM 699 O O . ALA A 1 90 ? 12.218 -14.530 -4.293 1.00 97.12 90 ALA A O 1
ATOM 700 N N . HIS A 1 91 ? 11.986 -13.575 -6.291 1.00 96.50 91 HIS A N 1
ATOM 701 C CA . HIS A 1 91 ? 13.325 -12.974 -6.303 1.00 96.50 91 HIS A CA 1
ATOM 702 C C . HIS A 1 91 ? 13.321 -11.540 -5.746 1.00 96.50 91 HIS A C 1
ATOM 704 O O . HIS A 1 91 ? 14.371 -10.933 -5.550 1.00 96.50 91 HIS A O 1
ATOM 710 N N . GLY A 1 92 ? 12.134 -10.981 -5.492 1.00 96.06 92 GLY A N 1
ATOM 711 C CA . GLY A 1 92 ? 11.945 -9.703 -4.815 1.00 96.06 92 GLY A CA 1
ATOM 712 C C . GLY A 1 92 ? 10.474 -9.426 -4.514 1.00 96.06 92 GLY A C 1
ATOM 713 O O . GLY A 1 92 ? 9.591 -10.179 -4.920 1.00 96.06 92 GLY A O 1
ATOM 714 N N . ILE A 1 93 ? 10.205 -8.319 -3.823 1.00 97.25 93 ILE A N 1
ATOM 715 C CA . ILE A 1 93 ? 8.850 -7.828 -3.543 1.00 97.25 93 ILE A CA 1
ATOM 716 C C . ILE A 1 93 ? 8.785 -6.343 -3.881 1.00 97.25 93 ILE A C 1
ATOM 718 O O . ILE A 1 93 ? 9.679 -5.577 -3.516 1.00 97.25 93 ILE A O 1
ATOM 722 N N . ASN A 1 94 ? 7.698 -5.915 -4.519 1.00 97.62 94 ASN A N 1
ATOM 723 C 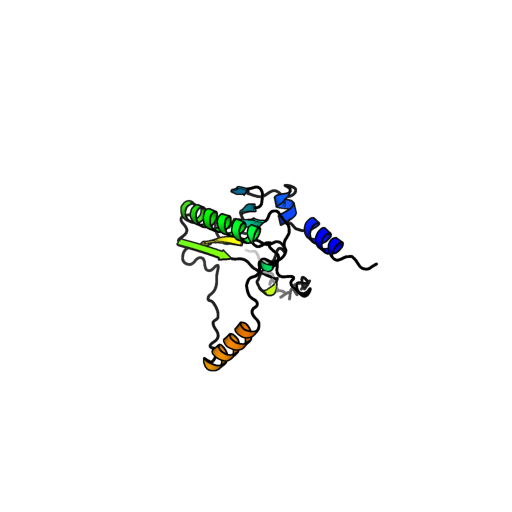CA . ASN A 1 94 ? 7.294 -4.514 -4.474 1.00 97.62 94 ASN A CA 1
ATOM 724 C C . ASN A 1 94 ? 6.159 -4.315 -3.482 1.00 97.62 94 ASN A C 1
ATOM 726 O O . ASN A 1 94 ? 5.180 -5.055 -3.490 1.00 97.62 94 ASN A O 1
ATOM 730 N N . ILE A 1 95 ? 6.295 -3.266 -2.677 1.00 98.38 95 ILE A N 1
ATOM 731 C CA . ILE A 1 95 ? 5.218 -2.721 -1.863 1.00 98.38 95 ILE A CA 1
ATOM 732 C C . ILE A 1 95 ? 4.811 -1.405 -2.516 1.00 98.38 95 ILE A C 1
ATOM 734 O O . ILE A 1 95 ? 5.636 -0.496 -2.626 1.00 98.38 95 ILE A O 1
ATOM 738 N N . ILE A 1 96 ? 3.573 -1.319 -2.999 1.00 97.75 96 ILE A N 1
ATOM 739 C CA . ILE A 1 96 ? 3.078 -0.156 -3.747 1.00 97.75 96 ILE A CA 1
ATOM 740 C C . ILE A 1 96 ? 1.776 0.320 -3.123 1.00 97.75 96 ILE A C 1
ATOM 742 O O . ILE A 1 96 ? 0.888 -0.477 -2.843 1.00 97.75 96 ILE A O 1
ATOM 746 N N . GLN A 1 97 ? 1.649 1.627 -2.931 1.00 98.25 97 GLN A N 1
ATOM 747 C CA . GLN A 1 97 ? 0.408 2.264 -2.518 1.00 98.25 97 GLN A CA 1
ATOM 748 C C . GLN A 1 97 ? 0.233 3.538 -3.336 1.00 98.25 97 GLN A C 1
ATOM 750 O O . GLN A 1 97 ? 1.122 4.390 -3.371 1.00 98.25 97 GLN A O 1
ATOM 755 N N . ASN A 1 98 ? -0.915 3.656 -3.999 1.00 97.81 98 ASN A N 1
ATOM 756 C CA . ASN A 1 98 ? -1.186 4.739 -4.939 1.00 97.81 98 ASN A CA 1
ATOM 757 C C . ASN A 1 98 ? -2.199 5.722 -4.343 1.00 97.81 98 ASN A C 1
ATOM 759 O O . ASN A 1 98 ? -3.245 5.314 -3.839 1.00 97.81 98 ASN A O 1
ATOM 763 N N . ASN A 1 99 ? -1.907 7.024 -4.428 1.00 97.00 99 ASN A N 1
ATOM 764 C CA . ASN A 1 99 ? -2.799 8.095 -3.973 1.00 97.00 99 ASN A CA 1
ATOM 765 C C . ASN A 1 99 ? -3.285 8.927 -5.166 1.00 97.00 99 ASN A C 1
ATOM 767 O O . ASN A 1 99 ? -2.546 9.750 -5.705 1.00 97.00 99 ASN A O 1
ATOM 771 N N . GLY A 1 100 ? -4.544 8.731 -5.552 1.00 92.25 100 GLY A N 1
ATOM 772 C CA . GLY A 1 100 ? -5.197 9.410 -6.667 1.00 92.25 100 GLY A CA 1
ATOM 773 C C . GLY A 1 100 ? -4.979 8.740 -8.028 1.00 92.25 100 GLY A C 1
ATOM 774 O O . GLY A 1 100 ? -4.006 8.026 -8.265 1.00 92.25 100 GLY A O 1
ATOM 775 N N . ALA A 1 101 ? -5.895 9.009 -8.963 1.00 92.81 101 ALA A N 1
ATOM 776 C CA . ALA A 1 101 ? -5.921 8.362 -10.278 1.00 92.81 101 ALA A CA 1
ATOM 777 C C . ALA A 1 101 ? -4.645 8.603 -11.107 1.00 92.81 101 ALA A C 1
ATOM 779 O O . ALA A 1 101 ? -4.189 7.711 -11.814 1.00 92.81 101 ALA A O 1
ATOM 780 N N . ALA A 1 102 ? -4.030 9.787 -10.993 1.00 94.50 102 ALA A N 1
ATOM 781 C CA . ALA A 1 102 ? -2.776 10.100 -11.686 1.00 94.50 102 ALA A CA 1
ATOM 782 C C . ALA A 1 102 ? -1.587 9.256 -11.191 1.00 94.50 102 ALA A C 1
ATOM 784 O O . ALA A 1 102 ? -0.632 9.063 -11.936 1.00 94.50 102 ALA A O 1
ATOM 785 N N . ALA A 1 103 ? -1.663 8.740 -9.960 1.00 94.75 103 ALA A N 1
ATOM 786 C CA . ALA A 1 103 ? -0.687 7.818 -9.390 1.00 94.75 103 ALA A CA 1
ATOM 787 C C . ALA A 1 103 ? -1.031 6.341 -9.666 1.00 94.75 103 ALA A C 1
ATOM 789 O O . ALA A 1 103 ? -0.369 5.462 -9.131 1.00 94.75 103 ALA A O 1
ATOM 790 N N . GLY A 1 104 ? -2.070 6.051 -10.463 1.00 94.62 104 GLY A N 1
ATOM 791 C CA . GLY A 1 104 ? -2.510 4.682 -10.747 1.00 94.62 104 GLY A CA 1
ATOM 792 C C . GLY A 1 104 ? -3.430 4.081 -9.682 1.00 94.62 104 GLY A C 1
ATOM 793 O O . GLY A 1 104 ? -3.545 2.864 -9.594 1.00 94.62 104 GLY A O 1
ATOM 794 N N . GLN A 1 105 ? -4.077 4.899 -8.844 1.00 96.06 105 GLN A N 1
ATOM 795 C CA . GLN A 1 105 ? -5.107 4.396 -7.937 1.00 96.06 105 GLN A CA 1
ATOM 796 C C . GLN A 1 105 ? -6.424 4.176 -8.691 1.00 96.06 105 GLN A C 1
ATOM 798 O O . GLN A 1 105 ? -7.080 5.141 -9.088 1.00 96.06 105 GLN A O 1
ATOM 803 N N . GLU A 1 106 ? -6.828 2.917 -8.852 1.00 93.44 106 GLU A N 1
ATOM 804 C CA . GLU A 1 106 ? -8.074 2.564 -9.547 1.00 93.44 106 GLU A CA 1
ATOM 805 C C . GLU A 1 106 ? -9.275 2.483 -8.598 1.00 93.44 106 GLU A C 1
ATOM 807 O O . GLU A 1 106 ? -10.342 3.025 -8.893 1.00 93.44 106 GLU A O 1
ATOM 812 N N . VAL A 1 107 ? -9.097 1.856 -7.431 1.00 94.94 107 VAL A N 1
ATOM 813 C CA . VAL A 1 107 ? -10.140 1.755 -6.402 1.00 94.94 107 VAL A CA 1
ATOM 814 C C . VAL A 1 107 ? -9.923 2.842 -5.340 1.00 94.94 107 VAL A C 1
ATOM 816 O O . VAL A 1 107 ? -8.862 2.862 -4.707 1.00 94.94 107 VAL A O 1
ATOM 819 N N . PRO A 1 108 ? -10.903 3.739 -5.097 1.00 95.00 108 PRO A N 1
ATOM 820 C CA . PRO A 1 108 ? -10.803 4.827 -4.119 1.00 95.00 108 PRO A CA 1
ATOM 821 C C . PRO A 1 108 ? -11.008 4.324 -2.678 1.00 95.00 108 PRO A C 1
ATOM 823 O O . PRO A 1 108 ? -11.897 4.773 -1.963 1.00 95.00 108 PRO A O 1
ATOM 826 N N . HIS A 1 109 ? -10.195 3.357 -2.268 1.00 97.19 109 HIS A N 1
ATOM 827 C CA . HIS A 1 109 ? -10.084 2.811 -0.916 1.00 97.19 109 HIS A CA 1
ATOM 828 C C . HIS A 1 109 ? -8.609 2.482 -0.700 1.00 97.19 109 HIS A C 1
ATOM 830 O O . HIS A 1 109 ? -8.020 1.874 -1.585 1.00 97.19 109 HIS A O 1
ATOM 836 N N . VAL A 1 110 ? -7.983 2.885 0.405 1.00 98.31 110 VAL A N 1
ATOM 837 C CA . VAL A 1 110 ? -6.541 2.684 0.629 1.00 98.31 110 VAL A CA 1
ATOM 838 C C . VAL A 1 110 ? -6.181 1.205 0.511 1.00 98.31 110 VAL A C 1
ATOM 840 O O . VAL A 1 110 ? -6.733 0.368 1.212 1.00 98.31 110 VAL A O 1
ATOM 843 N N . HIS A 1 111 ? -5.229 0.879 -0.354 1.00 98.62 111 HIS A N 1
ATOM 844 C CA . HIS A 1 111 ? -4.737 -0.482 -0.518 1.00 98.62 111 HIS A CA 1
ATOM 845 C C . HIS A 1 111 ? -3.237 -0.472 -0.772 1.00 98.62 111 HIS A C 1
ATOM 847 O O . HIS A 1 111 ? -2.734 0.322 -1.568 1.00 98.62 111 HIS A O 1
ATOM 853 N N . PHE A 1 112 ? -2.535 -1.362 -0.081 1.00 98.81 112 PHE A N 1
ATOM 854 C CA . PHE A 1 112 ? -1.150 -1.692 -0.372 1.00 98.81 112 PHE A CA 1
ATOM 855 C C . PHE A 1 112 ? -1.121 -2.946 -1.231 1.00 98.81 112 PHE A C 1
ATOM 857 O O . PHE A 1 112 ? -1.669 -3.976 -0.846 1.00 98.81 112 PHE A O 1
ATOM 864 N N . HIS A 1 113 ? -0.445 -2.863 -2.365 1.00 98.62 113 HIS A N 1
ATOM 865 C CA . HIS A 1 113 ? -0.048 -4.016 -3.148 1.00 98.62 113 HIS A CA 1
ATOM 866 C C . HIS A 1 113 ? 1.217 -4.617 -2.540 1.00 98.62 113 HIS A C 1
ATOM 868 O O . HIS A 1 113 ? 2.194 -3.899 -2.318 1.00 98.62 113 HIS A O 1
ATOM 874 N N . ILE A 1 114 ? 1.220 -5.928 -2.331 1.00 98.75 114 ILE A N 1
ATOM 875 C CA . ILE A 1 114 ? 2.416 -6.742 -2.123 1.00 98.75 114 ILE A CA 1
ATOM 876 C C . ILE A 1 114 ? 2.556 -7.600 -3.372 1.00 98.75 114 ILE A C 1
ATOM 878 O O . ILE A 1 114 ? 1.731 -8.480 -3.620 1.00 98.75 114 ILE A O 1
ATOM 882 N N . ILE A 1 115 ? 3.575 -7.314 -4.176 1.00 98.19 115 ILE A N 1
ATOM 883 C CA . ILE A 1 115 ? 3.765 -7.929 -5.489 1.00 98.19 115 ILE A CA 1
ATOM 884 C C . ILE A 1 115 ? 5.051 -8.754 -5.474 1.00 98.19 115 ILE A C 1
ATOM 886 O O . ILE A 1 115 ? 6.136 -8.167 -5.535 1.00 98.19 115 ILE A O 1
ATOM 890 N N . PRO A 1 116 ? 4.954 -10.093 -5.422 1.00 97.94 116 PRO A N 1
ATOM 891 C CA . PRO A 1 116 ? 6.058 -10.997 -5.734 1.00 97.94 116 PRO A CA 1
ATOM 892 C C . PRO A 1 116 ? 6.657 -10.673 -7.092 1.00 97.94 116 PRO A C 1
ATOM 894 O O . PRO A 1 116 ? 5.931 -10.466 -8.064 1.00 97.94 116 PRO A O 1
ATOM 897 N N . ARG A 1 117 ? 7.982 -10.598 -7.167 1.00 96.62 117 ARG A N 1
ATOM 898 C CA . ARG A 1 117 ? 8.714 -10.318 -8.402 1.00 96.62 117 ARG A CA 1
ATOM 899 C C . ARG A 1 117 ? 9.548 -11.514 -8.788 1.00 96.62 117 ARG A C 1
ATOM 901 O O . ARG A 1 117 ? 10.254 -12.091 -7.962 1.00 96.62 117 ARG A O 1
ATOM 908 N N . ILE A 1 118 ? 9.486 -11.835 -10.068 1.00 93.94 118 ILE A N 1
ATOM 909 C CA . ILE A 1 118 ? 10.354 -12.817 -10.697 1.00 93.94 118 ILE A CA 1
ATOM 910 C C . ILE A 1 118 ? 11.316 -12.034 -11.585 1.00 93.94 118 ILE A C 1
ATOM 912 O O . ILE A 1 118 ? 10.968 -10.986 -12.139 1.00 93.94 118 ILE A O 1
ATOM 916 N N . GLN A 1 119 ? 12.551 -12.521 -11.671 1.00 92.19 119 GLN A N 1
ATOM 917 C CA . GLN A 1 119 ? 13.564 -11.925 -12.534 1.00 92.19 119 GLN A CA 1
ATOM 918 C C . GLN A 1 119 ? 13.003 -11.804 -13.961 1.00 92.19 119 GLN A C 1
ATOM 920 O O . GLN A 1 119 ? 12.435 -12.756 -14.490 1.00 92.19 119 GLN A O 1
ATOM 925 N N . ASP A 1 120 ? 13.144 -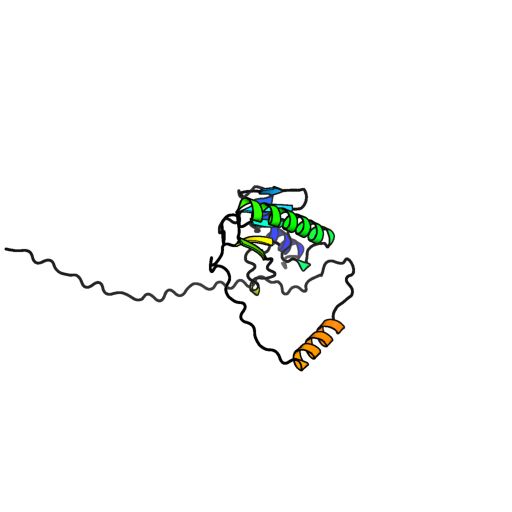10.619 -14.554 1.00 88.62 120 ASP A N 1
ATOM 926 C CA . ASP A 1 120 ? 12.740 -10.311 -15.931 1.00 88.62 120 ASP A CA 1
ATOM 927 C C . ASP A 1 120 ? 11.238 -10.468 -16.259 1.00 88.62 120 ASP A C 1
ATOM 929 O O . ASP A 1 120 ? 10.878 -10.610 -17.429 1.00 88.62 120 ASP A O 1
ATOM 933 N N . ASP A 1 121 ? 10.341 -10.355 -15.270 1.00 90.00 121 ASP A N 1
ATOM 934 C CA . ASP A 1 121 ? 8.881 -10.402 -15.495 1.00 90.00 121 ASP A CA 1
ATOM 935 C C . ASP A 1 121 ? 8.320 -9.237 -16.350 1.00 90.00 121 ASP A C 1
ATOM 937 O O . ASP A 1 121 ? 7.189 -9.298 -16.822 1.00 90.00 121 ASP A O 1
ATOM 941 N N . LYS A 1 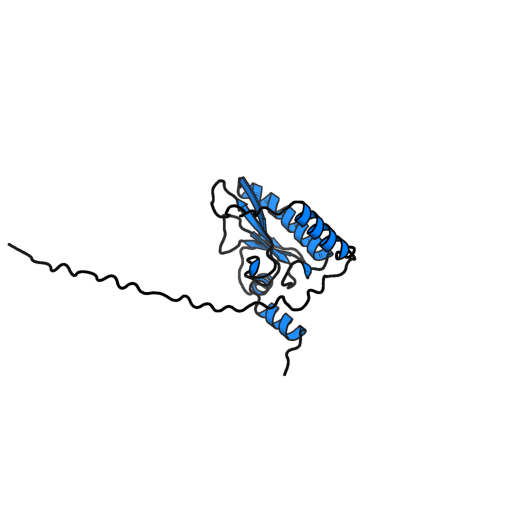122 ? 9.118 -8.180 -16.585 1.00 86.56 122 LYS A N 1
ATOM 942 C CA . LYS A 1 122 ? 8.796 -6.976 -17.388 1.00 86.56 122 LYS A CA 1
ATOM 943 C C . LYS A 1 122 ? 7.549 -6.204 -16.931 1.00 86.56 122 LYS A C 1
ATOM 945 O O . LYS A 1 122 ? 7.084 -5.321 -17.651 1.00 86.56 122 LYS A O 1
ATOM 950 N N . SER A 1 123 ? 7.057 -6.466 -15.723 1.00 82.94 123 SER A N 1
ATOM 951 C CA . SER A 1 123 ? 5.814 -5.881 -15.207 1.00 82.94 123 SER A CA 1
ATOM 952 C C . SER A 1 123 ? 5.972 -4.453 -14.680 1.00 82.94 123 SER A C 1
ATOM 954 O O . SER A 1 123 ? 4.996 -3.717 -14.564 1.00 82.94 123 SER A O 1
ATOM 956 N N . ILE A 1 124 ? 7.203 -4.035 -14.377 1.00 79.31 124 ILE A N 1
ATOM 957 C CA . ILE A 1 124 ? 7.543 -2.657 -14.011 1.00 79.31 124 ILE A CA 1
ATOM 958 C C . ILE A 1 124 ? 8.638 -2.164 -14.952 1.00 79.31 124 ILE A C 1
ATOM 960 O O . ILE A 1 124 ? 9.700 -2.776 -15.066 1.00 79.31 124 ILE A O 1
ATOM 964 N N . GLY A 1 125 ? 8.360 -1.049 -15.628 1.00 76.69 125 GLY A N 1
ATOM 965 C CA . GLY A 1 125 ? 9.310 -0.385 -16.514 1.00 76.69 125 GLY A CA 1
ATOM 966 C C . GLY A 1 125 ? 10.382 0.411 -15.758 1.00 76.69 125 GLY A C 1
ATOM 967 O O . GLY A 1 125 ? 10.261 0.653 -14.553 1.00 76.69 125 GLY A O 1
ATOM 968 N N . PRO A 1 126 ? 11.440 0.855 -16.457 1.00 82.31 126 PRO A N 1
ATOM 969 C CA . PRO A 1 126 ? 12.447 1.720 -15.863 1.00 82.31 126 PRO A CA 1
ATOM 970 C C . PRO A 1 126 ? 11.826 3.049 -15.423 1.00 82.31 126 PRO A C 1
ATOM 972 O O . PRO A 1 126 ? 10.977 3.625 -16.105 1.00 82.31 126 PRO A O 1
ATOM 975 N N . TRP A 1 127 ? 12.304 3.575 -14.297 1.00 85.69 127 TRP A N 1
ATOM 976 C CA . TRP A 1 127 ? 11.966 4.926 -13.866 1.00 85.69 127 TRP A CA 1
ATOM 977 C C . TRP A 1 127 ? 12.595 5.916 -14.846 1.00 85.69 127 TRP A C 1
ATOM 979 O O . TRP A 1 127 ? 13.822 6.010 -14.925 1.00 85.69 127 TRP A O 1
ATOM 989 N N . ASN A 1 128 ? 11.770 6.653 -15.590 1.00 88.25 128 ASN A N 1
ATOM 990 C CA . ASN A 1 128 ? 12.254 7.685 -16.501 1.00 88.25 128 ASN A CA 1
ATOM 991 C C . ASN A 1 128 ? 12.713 8.910 -15.692 1.00 88.25 128 ASN A C 1
ATOM 993 O O . ASN A 1 128 ? 11.901 9.735 -15.275 1.00 88.25 128 ASN A O 1
ATOM 997 N N . ARG A 1 129 ? 14.015 8.975 -15.396 1.00 89.38 129 ARG A N 1
ATOM 998 C CA . ARG A 1 129 ? 14.614 10.002 -14.534 1.00 89.38 129 ARG A CA 1
ATOM 999 C C . ARG A 1 129 ? 14.998 11.234 -15.347 1.00 89.38 129 ARG A C 1
ATOM 1001 O O . ARG A 1 129 ? 15.832 11.151 -16.245 1.00 89.38 129 ARG A O 1
ATOM 1008 N N . SER A 1 130 ? 14.469 12.387 -14.959 1.00 91.25 130 SER A N 1
ATOM 1009 C CA . SER A 1 130 ? 14.914 13.687 -15.469 1.00 91.25 130 SER A CA 1
ATOM 1010 C C . SER A 1 130 ? 16.092 14.218 -14.648 1.00 91.25 130 SER A C 1
ATOM 1012 O O . SER A 1 130 ? 16.115 14.070 -13.426 1.00 91.25 130 SER A O 1
ATOM 1014 N N . LYS A 1 131 ? 17.062 14.868 -15.303 1.00 93.94 131 LYS A N 1
ATOM 1015 C CA . LYS A 1 131 ? 18.115 15.625 -14.607 1.00 93.94 131 LYS A CA 1
ATOM 1016 C C . LYS A 1 131 ? 17.556 16.981 -14.169 1.00 93.94 131 LYS A C 1
ATOM 1018 O O . LYS A 1 131 ? 16.951 17.675 -14.981 1.00 93.94 131 LYS A O 1
ATOM 1023 N N . ILE A 1 132 ? 17.777 17.346 -12.909 1.00 94.56 132 ILE A N 1
ATOM 1024 C CA . ILE A 1 132 ? 17.425 18.656 -12.345 1.00 94.56 132 ILE A CA 1
ATOM 1025 C C . ILE A 1 132 ? 18.723 19.329 -11.901 1.00 94.56 132 ILE A C 1
ATOM 1027 O O . ILE A 1 132 ? 19.606 18.665 -11.358 1.00 94.56 132 ILE A O 1
ATOM 1031 N N . ASP A 1 133 ? 18.839 20.628 -12.166 1.00 96.75 133 ASP A N 1
ATOM 1032 C CA . ASP A 1 133 ? 19.982 21.439 -11.753 1.00 96.75 133 ASP A CA 1
ATOM 1033 C C . ASP A 1 133 ? 20.169 21.419 -10.214 1.00 96.75 133 ASP A C 1
ATOM 1035 O O . ASP A 1 133 ? 19.178 21.560 -9.487 1.00 96.75 133 ASP A O 1
ATOM 1039 N N . PRO A 1 134 ? 21.402 21.244 -9.690 1.00 97.69 134 PRO A N 1
ATOM 1040 C CA . PRO A 1 134 ? 21.645 21.177 -8.249 1.00 97.69 134 PRO A CA 1
ATOM 1041 C C . PRO A 1 134 ? 21.205 22.418 -7.468 1.00 97.69 134 PRO A C 1
ATOM 1043 O O . PRO A 1 134 ? 20.739 22.284 -6.337 1.00 97.69 134 PRO A O 1
ATOM 1046 N N . GLU A 1 135 ? 21.322 23.614 -8.044 1.00 97.44 135 GLU A N 1
ATOM 1047 C CA . GLU A 1 135 ? 20.878 24.841 -7.382 1.00 97.44 135 GLU A CA 1
ATOM 1048 C C . GLU A 1 135 ? 19.350 24.899 -7.342 1.00 97.44 135 GLU A C 1
ATOM 1050 O O . GLU A 1 135 ? 18.753 25.210 -6.308 1.00 97.44 135 GLU A O 1
ATOM 1055 N N . LYS A 1 136 ? 18.692 24.460 -8.421 1.00 97.12 136 LYS A N 1
ATOM 1056 C CA . LYS A 1 136 ? 17.235 24.301 -8.420 1.00 97.12 136 LYS A CA 1
ATOM 1057 C C . LYS A 1 136 ? 16.754 23.287 -7.375 1.00 97.12 136 LYS A C 1
ATOM 1059 O O . LYS A 1 136 ? 15.718 23.518 -6.752 1.00 97.12 136 LYS A O 1
ATOM 1064 N N . LEU A 1 137 ? 17.488 22.194 -7.151 1.00 97.31 137 LEU A N 1
ATOM 1065 C CA . LEU A 1 137 ? 17.165 21.219 -6.099 1.00 97.31 137 LEU A CA 1
ATOM 1066 C C . LEU A 1 137 ? 17.225 21.838 -4.697 1.00 97.31 137 LEU A C 1
ATOM 1068 O O . LEU A 1 137 ? 16.324 21.590 -3.896 1.00 97.31 137 LEU A O 1
ATOM 1072 N N . LYS A 1 138 ? 18.237 22.666 -4.407 1.00 97.75 138 LYS A N 1
ATOM 1073 C CA . LYS A 1 138 ? 18.328 23.376 -3.120 1.00 97.75 138 LYS A CA 1
ATOM 1074 C C . LYS A 1 138 ? 17.151 24.323 -2.913 1.00 97.75 138 LYS A C 1
ATOM 1076 O O . LYS A 1 138 ? 16.533 24.287 -1.855 1.00 97.75 138 LYS A O 1
ATOM 1081 N N . GLN A 1 139 ? 16.787 25.093 -3.940 1.00 97.62 139 GLN A N 1
ATOM 1082 C CA . GLN A 1 139 ? 15.631 25.995 -3.881 1.00 97.62 139 GLN A CA 1
ATOM 1083 C C . GLN A 1 139 ? 14.336 25.241 -3.559 1.00 97.62 139 GLN A C 1
ATOM 1085 O O . GLN A 1 139 ? 13.574 25.668 -2.694 1.00 97.62 139 GLN A O 1
ATOM 1090 N N . ILE A 1 140 ? 14.107 24.095 -4.214 1.00 97.06 140 ILE A N 1
ATOM 1091 C CA . ILE A 1 140 ? 12.945 23.237 -3.939 1.00 97.06 140 ILE A CA 1
ATOM 1092 C C . ILE A 1 140 ? 12.976 22.741 -2.487 1.00 97.06 140 ILE A C 1
ATOM 1094 O O . ILE A 1 140 ? 11.959 22.799 -1.800 1.00 97.06 140 ILE A O 1
ATOM 1098 N N . ALA A 1 141 ? 14.131 22.277 -2.003 1.00 97.19 141 ALA A N 1
ATOM 1099 C CA . ALA A 1 141 ? 14.271 21.775 -0.639 1.00 97.19 141 ALA A CA 1
ATOM 1100 C C . ALA A 1 141 ? 13.995 22.861 0.414 1.00 97.19 141 ALA A C 1
ATOM 1102 O O . ALA A 1 141 ? 13.282 22.603 1.384 1.00 97.19 141 ALA A O 1
ATOM 1103 N N . GLU A 1 142 ? 14.505 24.077 0.214 1.00 97.38 142 GLU A N 1
ATOM 1104 C CA . GLU A 1 142 ? 14.238 25.212 1.101 1.00 97.38 142 GLU A CA 1
ATOM 1105 C C . GLU A 1 142 ? 12.760 25.606 1.107 1.00 97.38 142 GLU A C 1
ATOM 1107 O O . GLU A 1 142 ? 12.186 25.839 2.172 1.00 97.38 142 GLU A O 1
ATOM 1112 N N . GLU A 1 143 ? 12.135 25.682 -0.070 1.00 96.31 143 GLU A N 1
ATOM 1113 C CA . GLU A 1 143 ? 10.717 26.018 -0.203 1.00 96.31 143 GLU A CA 1
ATOM 1114 C C . GLU A 1 143 ? 9.834 24.965 0.474 1.00 96.31 143 GLU A C 1
ATOM 1116 O O . GLU A 1 143 ? 8.948 25.311 1.258 1.00 96.31 143 GLU A O 1
ATOM 1121 N N . MET A 1 144 ? 10.097 23.677 0.238 1.00 95.31 144 MET A N 1
ATOM 1122 C CA . MET A 1 144 ? 9.373 22.594 0.902 1.00 95.31 144 MET A CA 1
ATOM 1123 C C . MET A 1 144 ? 9.592 22.639 2.415 1.00 95.31 144 MET A C 1
ATOM 1125 O O . MET A 1 144 ? 8.621 22.631 3.168 1.00 95.31 144 MET A O 1
ATOM 1129 N N . GLY A 1 145 ? 10.844 22.753 2.865 1.00 94.25 145 GLY A N 1
ATOM 1130 C CA . GLY A 1 145 ? 11.204 22.777 4.282 1.00 94.25 145 GLY A CA 1
ATOM 1131 C C . GLY A 1 145 ? 10.518 23.898 5.063 1.00 94.25 145 GLY A C 1
ATOM 1132 O O . GLY A 1 145 ? 9.998 23.646 6.147 1.00 94.25 145 GLY A O 1
ATOM 1133 N N . LYS A 1 146 ? 10.427 25.107 4.491 1.00 94.00 146 LYS A N 1
ATOM 1134 C CA . LYS A 1 146 ? 9.720 26.253 5.100 1.00 94.00 146 LYS A CA 1
ATOM 1135 C C . LYS A 1 146 ? 8.219 26.010 5.294 1.00 94.00 146 LYS A C 1
ATOM 1137 O O . LYS A 1 146 ? 7.619 26.612 6.179 1.00 94.00 146 LYS A O 1
ATOM 1142 N N . ASN A 1 147 ? 7.615 25.156 4.468 1.00 90.62 147 ASN A N 1
ATOM 1143 C CA . ASN A 1 147 ? 6.173 24.899 4.459 1.00 90.62 147 ASN A CA 1
ATOM 1144 C C . ASN A 1 147 ? 5.764 23.620 5.210 1.00 90.62 147 ASN A C 1
ATOM 1146 O O . ASN A 1 147 ? 4.570 23.398 5.435 1.00 90.62 147 ASN A O 1
ATOM 1150 N N . LEU A 1 148 ? 6.721 22.773 5.601 1.00 90.19 148 LEU A N 1
ATOM 1151 C CA . LEU A 1 148 ? 6.439 21.575 6.385 1.00 90.19 148 LEU A CA 1
ATOM 1152 C C . LEU A 1 148 ? 6.108 21.951 7.830 1.00 90.19 148 LEU A C 1
ATOM 1154 O O . LEU A 1 148 ? 6.846 22.666 8.504 1.00 90.19 148 LEU A O 1
ATOM 1158 N N . LYS A 1 149 ? 4.980 21.436 8.318 1.00 86.31 149 LYS A N 1
ATOM 1159 C CA . LYS A 1 149 ? 4.588 21.556 9.724 1.00 86.31 149 LYS A CA 1
ATOM 1160 C C . LYS A 1 149 ? 5.186 20.393 10.522 1.00 86.31 149 LYS A C 1
ATOM 1162 O O . LYS A 1 149 ? 5.338 19.308 9.955 1.00 86.31 149 LYS A O 1
ATOM 1167 N N . PRO A 1 150 ? 5.489 20.579 11.821 1.00 84.00 150 PRO A N 1
ATOM 1168 C CA . PRO A 1 150 ? 5.823 19.465 12.698 1.00 84.00 150 PRO A CA 1
ATOM 1169 C C . PRO A 1 150 ? 4.750 18.379 12.618 1.00 84.00 150 PRO A C 1
ATOM 1171 O O . PRO A 1 150 ? 3.564 18.690 12.483 1.00 84.00 150 PRO A O 1
ATOM 1174 N N . ILE A 1 151 ? 5.168 17.117 12.721 1.00 80.62 151 ILE A N 1
ATOM 1175 C CA . ILE A 1 151 ? 4.252 15.980 12.810 1.00 80.62 151 ILE A CA 1
ATOM 1176 C C . ILE A 1 151 ? 3.559 16.068 14.175 1.00 80.62 151 ILE A C 1
ATOM 1178 O O . ILE A 1 151 ? 4.055 15.558 15.176 1.00 80.62 151 ILE A O 1
ATOM 1182 N N . SER A 1 152 ? 2.444 16.791 14.237 1.00 67.88 152 SER A N 1
ATOM 1183 C CA . SER A 1 152 ? 1.453 16.637 15.296 1.00 67.88 152 SER A CA 1
ATOM 1184 C C . SER A 1 152 ? 0.463 15.559 14.858 1.00 67.88 152 SER A C 1
ATOM 1186 O O . SER A 1 152 ? 0.224 15.390 13.665 1.00 67.88 152 SER A O 1
ATOM 1188 N N . SER A 1 153 ? -0.096 14.823 15.817 1.00 57.06 153 SER A N 1
ATOM 1189 C CA . SER A 1 153 ? -0.916 13.607 15.650 1.00 57.06 153 SER A CA 1
ATOM 1190 C C . SER A 1 153 ? -2.283 13.808 14.966 1.00 57.06 153 SER A C 1
ATOM 1192 O O . SER A 1 153 ? -3.287 13.217 15.365 1.00 57.06 153 SER A O 1
ATOM 1194 N N . SER A 1 154 ? -2.387 14.728 14.013 1.00 53.84 154 SER A N 1
ATOM 1195 C CA . SER A 1 154 ? -3.638 15.121 13.376 1.00 53.84 154 SER A CA 1
ATOM 1196 C C . SER A 1 154 ? -3.689 14.620 11.940 1.00 53.84 154 SER A C 1
ATOM 1198 O O . SER A 1 154 ? -2.844 14.985 11.124 1.00 53.84 154 SER A O 1
ATOM 1200 N N . THR A 1 155 ? -4.739 13.856 11.626 1.00 56.72 155 THR A N 1
ATOM 1201 C CA . THR A 1 155 ? -5.113 13.462 10.265 1.00 56.72 155 THR A CA 1
ATOM 1202 C C . THR A 1 155 ? -5.057 14.668 9.329 1.00 56.72 155 THR A C 1
ATOM 1204 O O . THR A 1 155 ? -5.668 15.710 9.601 1.00 56.72 155 THR A O 1
ATOM 1207 N N . VAL A 1 156 ? -4.349 14.535 8.206 1.00 58.19 156 VAL A N 1
ATOM 1208 C CA . VAL A 1 156 ? -4.275 15.605 7.211 1.00 58.19 156 VAL A CA 1
ATOM 1209 C C . VAL A 1 156 ? -5.661 15.769 6.590 1.00 58.19 156 VAL A C 1
ATOM 1211 O O . VAL A 1 156 ? -6.117 14.940 5.801 1.00 58.19 156 VAL A O 1
ATOM 1214 N N . LYS A 1 157 ? -6.345 16.874 6.910 1.00 54.09 157 LYS A N 1
ATOM 1215 C CA . LYS A 1 157 ? -7.507 17.320 6.133 1.00 54.09 157 LYS A CA 1
ATOM 1216 C C . LYS A 1 157 ? -7.011 17.751 4.755 1.00 54.09 157 LYS A C 1
ATOM 1218 O O . LYS A 1 157 ? -6.591 18.890 4.568 1.00 54.09 157 LYS A O 1
ATOM 1223 N N . LEU A 1 158 ? -7.027 16.827 3.798 1.00 55.22 158 LEU A N 1
ATOM 1224 C CA . LEU A 1 158 ? -6.773 17.145 2.397 1.00 55.22 158 LEU A CA 1
ATOM 1225 C C . LEU A 1 158 ? -7.834 18.144 1.918 1.00 55.22 158 LEU A C 1
ATOM 1227 O O . LEU A 1 158 ? -9.029 17.947 2.146 1.00 55.22 158 LEU A O 1
ATOM 1231 N N . SER A 1 159 ? -7.403 19.219 1.256 1.00 44.91 159 SER A N 1
ATOM 1232 C CA . SER A 1 159 ? -8.324 20.104 0.546 1.00 44.91 159 SER A CA 1
ATOM 1233 C C . SER A 1 159 ? -9.026 19.312 -0.567 1.00 44.91 159 SER A C 1
ATOM 1235 O O . SER A 1 159 ? -8.465 18.380 -1.144 1.00 44.91 159 SER A O 1
ATOM 1237 N N . SER A 1 160 ? -10.284 19.656 -0.837 1.00 40.12 160 SER A N 1
ATOM 1238 C CA . SER A 1 160 ? -11.299 18.923 -1.616 1.00 40.12 160 SER A CA 1
ATOM 1239 C C . SER A 1 160 ? -10.977 18.602 -3.090 1.00 40.12 160 SER A C 1
ATOM 1241 O O . SER A 1 160 ? -11.854 18.158 -3.828 1.00 40.12 160 SER A O 1
ATOM 1243 N N . ASN A 1 161 ? -9.730 18.746 -3.541 1.00 36.12 161 ASN A N 1
ATOM 1244 C CA . ASN A 1 161 ? -9.315 18.489 -4.922 1.00 36.12 161 ASN A CA 1
ATOM 1245 C C . ASN A 1 161 ? -9.029 17.012 -5.250 1.00 36.12 161 ASN A C 1
ATOM 1247 O O . ASN A 1 161 ? -8.591 16.709 -6.355 1.00 36.12 161 ASN A O 1
ATOM 1251 N N . THR A 1 162 ? -9.333 16.068 -4.355 1.00 41.28 162 THR A N 1
ATOM 1252 C CA . THR A 1 162 ? -9.284 14.618 -4.649 1.00 41.28 162 THR A CA 1
ATOM 1253 C C . THR A 1 162 ? -10.487 14.120 -5.461 1.00 41.28 162 THR A C 1
ATOM 1255 O O . THR A 1 162 ? -10.717 12.915 -5.556 1.00 41.28 162 THR A O 1
ATOM 1258 N N . ALA A 1 163 ? -11.248 15.028 -6.083 1.00 37.62 163 ALA A N 1
ATOM 1259 C CA . ALA A 1 163 ? -12.344 14.688 -6.975 1.00 37.62 163 ALA A CA 1
ATOM 1260 C C . ALA A 1 163 ? -11.861 13.740 -8.083 1.00 37.62 163 ALA A C 1
ATOM 1262 O O . ALA A 1 163 ? -11.070 14.098 -8.958 1.00 37.62 163 ALA A O 1
ATOM 1263 N N . VAL A 1 164 ? -12.376 12.513 -8.022 1.00 36.41 164 VAL A N 1
ATOM 1264 C CA . VAL A 1 164 ? -12.293 11.480 -9.049 1.00 36.41 164 VAL A CA 1
ATOM 1265 C C . VAL A 1 164 ? -12.678 12.108 -10.388 1.00 36.41 164 VAL A C 1
ATOM 1267 O O . VAL A 1 164 ? -13.852 12.365 -10.663 1.00 36.41 164 VAL A O 1
ATOM 1270 N N . SER A 1 165 ? -11.686 12.391 -11.232 1.00 32.00 165 SER A N 1
ATOM 1271 C CA . SER A 1 165 ? -11.942 12.840 -12.594 1.00 32.00 165 SER A CA 1
ATOM 1272 C C . SER A 1 165 ? -12.543 11.665 -13.362 1.00 32.00 165 SER A C 1
ATOM 1274 O O . SER A 1 165 ? -11.827 10.774 -13.818 1.00 32.00 165 SER A O 1
ATOM 1276 N N . LYS A 1 166 ? -13.874 11.641 -13.504 1.00 35.53 166 LYS A N 1
ATOM 1277 C CA . LYS A 1 166 ? -14.555 10.781 -14.477 1.00 35.53 166 LYS A CA 1
ATOM 1278 C C . LYS A 1 166 ? -14.150 11.233 -15.883 1.00 35.53 166 LYS A C 1
ATOM 1280 O O . LYS A 1 166 ? -14.860 12.006 -16.519 1.00 35.53 166 LYS A O 1
ATOM 1285 N N . LYS A 1 167 ? -13.018 10.750 -16.394 1.00 32.56 167 LYS A N 1
ATOM 1286 C CA . LYS A 1 167 ? -12.748 10.761 -17.835 1.00 32.56 167 LYS A CA 1
ATOM 1287 C C . LYS A 1 167 ? -13.312 9.481 -18.436 1.00 32.56 167 LYS A C 1
ATOM 1289 O O . LYS A 1 167 ? -12.641 8.461 -18.513 1.00 32.56 167 LYS A O 1
ATOM 1294 N N . THR A 1 168 ? -14.559 9.545 -18.887 1.00 32.44 168 THR A N 1
ATOM 1295 C CA . THR A 1 168 ? -15.119 8.564 -19.820 1.00 32.44 168 THR A CA 1
ATOM 1296 C C . THR A 1 168 ? -14.509 8.790 -21.207 1.00 32.44 168 THR A C 1
ATOM 1298 O O . THR A 1 168 ? -15.081 9.461 -22.062 1.00 32.44 168 THR A O 1
ATOM 1301 N N . SER A 1 169 ? -13.326 8.234 -21.471 1.00 34.06 169 SER A N 1
ATOM 1302 C CA . SER A 1 169 ? -12.812 8.133 -22.840 1.00 34.06 169 SER A CA 1
ATOM 1303 C C . SER A 1 169 ? -13.326 6.845 -23.489 1.00 34.06 169 SER A C 1
ATOM 1305 O O . SER A 1 169 ? -12.784 5.759 -23.304 1.00 34.06 169 SER A O 1
ATOM 1307 N N . LYS A 1 170 ? -14.389 6.958 -24.298 1.00 33.22 170 LYS A N 1
ATOM 1308 C CA . LYS A 1 170 ? -14.755 5.911 -25.269 1.00 33.22 170 LYS A CA 1
ATOM 1309 C C . LYS A 1 170 ? -13.552 5.626 -26.189 1.00 33.22 170 LYS A C 1
ATOM 1311 O O . LYS A 1 170 ? -13.003 6.579 -26.751 1.00 33.22 170 LYS A O 1
ATOM 1316 N N . PRO A 1 171 ? -13.179 4.361 -26.449 1.00 34.22 171 PRO A N 1
ATOM 1317 C CA . PRO A 1 171 ? -12.166 4.061 -27.451 1.00 34.22 171 PRO A CA 1
ATOM 1318 C C . PRO A 1 171 ? -12.738 4.299 -28.857 1.00 34.22 171 PRO A C 1
ATOM 1320 O O . PRO A 1 171 ? -13.694 3.648 -29.282 1.00 34.22 171 PRO A O 1
ATOM 1323 N N . LYS A 1 172 ? -12.141 5.231 -29.613 1.00 35.31 172 LYS A N 1
ATOM 1324 C CA . LYS A 1 172 ? -12.379 5.368 -31.060 1.00 35.31 172 LYS A CA 1
ATOM 1325 C C . LYS A 1 172 ? -11.769 4.155 -31.774 1.00 35.31 172 LYS A C 1
ATOM 1327 O O . LYS A 1 172 ? -10.585 4.155 -32.100 1.00 35.31 172 LYS A O 1
ATOM 1332 N N . ARG A 1 173 ? -12.576 3.128 -32.059 1.00 36.53 173 ARG A N 1
ATOM 1333 C CA . ARG A 1 173 ? -12.223 2.078 -33.030 1.00 36.53 173 ARG A CA 1
ATOM 1334 C C . ARG A 1 173 ? -12.131 2.707 -34.426 1.00 36.53 173 ARG A C 1
ATOM 1336 O O . ARG A 1 173 ? -13.151 2.969 -35.054 1.00 36.53 173 ARG A O 1
ATOM 1343 N N . LYS A 1 174 ? -10.916 2.938 -34.933 1.00 36.62 174 LYS A N 1
ATOM 1344 C CA . LYS A 1 174 ? -10.690 3.121 -36.375 1.00 36.62 174 LYS A CA 1
ATOM 1345 C C . LYS A 1 174 ? -10.700 1.737 -37.024 1.00 36.62 174 LYS A C 1
ATOM 1347 O O . LYS A 1 174 ? -9.714 1.011 -36.956 1.00 36.62 174 LYS A O 1
ATOM 1352 N N . GLY A 1 175 ? -11.833 1.362 -37.612 1.00 32.84 175 GLY A N 1
ATOM 1353 C CA . GLY A 1 175 ? -11.934 0.170 -38.447 1.00 32.84 175 GLY A CA 1
ATOM 1354 C C . GLY A 1 175 ? -11.057 0.322 -39.689 1.00 32.84 175 GLY A C 1
ATOM 1355 O O . GLY A 1 175 ? -11.261 1.236 -40.484 1.00 32.84 175 GLY A O 1
ATOM 1356 N N . LYS A 1 176 ? -10.080 -0.571 -39.859 1.00 34.78 176 LYS A N 1
ATOM 1357 C CA . LYS A 1 176 ? -9.392 -0.770 -41.135 1.00 34.78 176 LYS A CA 1
ATOM 1358 C C . LYS A 1 176 ? -10.035 -1.993 -41.783 1.00 34.78 176 LYS A C 1
ATOM 1360 O O . LYS A 1 176 ? -9.815 -3.119 -41.350 1.00 34.78 176 LYS A O 1
ATOM 1365 N N . LEU A 1 177 ? -10.902 -1.745 -42.762 1.00 35.03 177 LEU A N 1
ATOM 1366 C CA . LEU A 1 177 ? -11.548 -2.775 -43.570 1.00 35.03 177 LEU A CA 1
ATOM 1367 C C . LEU A 1 177 ? -10.455 -3.513 -44.363 1.00 35.03 177 LEU A C 1
ATOM 1369 O O . LEU A 1 177 ? -9.871 -2.950 -45.289 1.00 35.03 177 LEU A O 1
ATOM 1373 N N . VAL A 1 178 ? -10.144 -4.756 -43.998 1.00 37.97 178 VAL A N 1
ATOM 1374 C CA . VAL A 1 178 ? -9.308 -5.629 -44.829 1.00 37.97 178 VAL A CA 1
ATOM 1375 C C . VAL A 1 178 ? -10.226 -6.276 -45.863 1.00 37.97 178 VAL A C 1
ATOM 1377 O O . VAL A 1 178 ? -11.093 -7.078 -45.524 1.00 37.97 178 VAL A O 1
ATOM 1380 N N . LYS A 1 179 ? -10.064 -5.897 -47.137 1.00 36.28 179 LYS A N 1
ATOM 1381 C CA . LYS A 1 179 ? -10.717 -6.560 -48.275 1.00 36.28 179 LYS A CA 1
ATOM 1382 C C . LYS A 1 179 ? -10.210 -8.002 -48.365 1.00 36.28 179 LYS A C 1
ATOM 1384 O O . LYS A 1 179 ? -9.091 -8.240 -48.812 1.00 36.28 179 LYS A O 1
ATOM 1389 N N . VAL A 1 180 ? -11.049 -8.960 -47.986 1.00 39.34 180 VAL A N 1
ATOM 1390 C CA . VAL A 1 180 ? -10.842 -10.380 -48.292 1.00 39.34 180 VAL A CA 1
ATOM 1391 C C . VAL A 1 180 ? -11.079 -10.571 -49.793 1.00 39.34 180 VAL A C 1
ATOM 1393 O O . VAL A 1 180 ? -12.209 -10.468 -50.271 1.00 39.34 180 VAL A O 1
ATOM 1396 N N . LYS A 1 181 ? -10.011 -10.814 -50.563 1.00 39.62 181 LYS A N 1
ATOM 1397 C CA . LYS A 1 181 ? -10.127 -11.295 -51.946 1.00 39.62 181 LYS A CA 1
ATOM 1398 C C . LYS A 1 181 ? -10.694 -12.716 -51.902 1.00 39.62 181 LYS A C 1
ATOM 1400 O O . LYS A 1 181 ? -10.019 -13.636 -51.450 1.00 39.62 181 LYS A O 1
ATOM 1405 N N . ARG A 1 182 ? -11.930 -12.886 -52.379 1.00 38.38 182 ARG A N 1
ATOM 1406 C CA . ARG A 1 182 ? -12.513 -14.194 -52.706 1.00 38.38 182 ARG A CA 1
ATOM 1407 C C . ARG A 1 182 ? -11.616 -14.874 -53.747 1.00 38.38 182 ARG A C 1
ATOM 1409 O O . ARG A 1 182 ? -11.488 -14.365 -54.857 1.00 38.38 182 ARG A O 1
ATOM 1416 N N . ARG A 1 183 ? -10.991 -16.000 -53.394 1.00 41.19 183 ARG A N 1
ATOM 1417 C CA . ARG A 1 183 ? -10.468 -16.952 -54.380 1.00 41.19 183 ARG A CA 1
ATOM 1418 C C . ARG A 1 183 ? -11.648 -17.787 -54.859 1.00 41.19 183 ARG A C 1
ATOM 1420 O O . ARG A 1 183 ? -12.260 -18.500 -54.072 1.00 41.19 183 ARG A O 1
ATOM 1427 N N . THR A 1 184 ? -11.994 -17.626 -56.127 1.00 41.91 184 THR A N 1
ATOM 1428 C CA . THR A 1 184 ? -12.934 -18.489 -56.835 1.00 41.91 184 THR A CA 1
ATOM 1429 C C . THR A 1 184 ? -12.293 -19.855 -57.030 1.00 41.91 184 THR A C 1
ATOM 1431 O O . THR A 1 184 ? -11.183 -19.959 -57.549 1.00 41.91 184 THR A O 1
ATOM 1434 N N . SER A 1 185 ? -13.003 -20.884 -56.589 1.00 43.75 185 SER A N 1
ATOM 1435 C CA . SER A 1 185 ? -12.783 -22.276 -56.952 1.00 43.75 185 SER A CA 1
ATOM 1436 C C . SER A 1 185 ? -13.020 -22.464 -58.449 1.00 43.75 185 SER A C 1
ATOM 1438 O O . SER A 1 185 ? -14.107 -22.151 -58.937 1.00 43.75 185 SER A O 1
ATOM 1440 N N . THR A 1 186 ? -12.054 -23.032 -59.158 1.00 45.19 186 THR A N 1
ATOM 1441 C CA . THR A 1 186 ? -12.304 -23.716 -60.430 1.00 45.19 186 THR A CA 1
ATOM 1442 C C . THR A 1 186 ? -11.776 -25.135 -60.298 1.00 45.19 186 THR A C 1
ATOM 1444 O O . THR A 1 186 ? -10.573 -25.344 -60.155 1.00 45.19 186 THR A O 1
ATOM 1447 N N . ASN A 1 187 ? -12.719 -26.074 -60.273 1.00 36.84 187 ASN A N 1
ATOM 1448 C CA . ASN A 1 187 ? -12.495 -27.504 -60.417 1.00 36.84 187 ASN A CA 1
ATOM 1449 C C . ASN A 1 187 ? -12.244 -27.853 -61.892 1.00 36.84 187 ASN A C 1
ATOM 1451 O O . ASN A 1 187 ? -12.942 -27.321 -62.755 1.00 36.84 187 ASN A O 1
ATOM 1455 N N . SER A 1 188 ? -11.373 -28.853 -62.081 1.00 41.19 188 SER A N 1
ATOM 1456 C CA . SER A 1 188 ? -11.435 -29.924 -63.096 1.00 41.19 188 SER A CA 1
ATOM 1457 C C . SER A 1 188 ? -11.034 -29.615 -64.549 1.00 41.19 188 SER A C 1
ATOM 1459 O O . SER A 1 188 ? -11.114 -28.462 -64.975 1.00 41.19 188 SER A O 1
ATOM 1461 N N . PRO A 1 189 ? -10.630 -30.643 -65.332 1.00 56.12 189 PRO A N 1
ATOM 1462 C CA . PRO A 1 189 ? -10.676 -32.099 -65.083 1.00 56.12 189 PRO A CA 1
ATOM 1463 C C . PRO A 1 189 ? -9.383 -32.722 -64.551 1.00 56.12 189 PRO A C 1
ATOM 1465 O O . PRO A 1 189 ? -8.288 -32.300 -64.977 1.00 56.12 189 PRO A O 1
#

Sequence (189 aa):
MAQTQQDVLKASKEQCIFCKIISGDIPAAKIYEDDRVFAFLDINPVNAGHTLVVPKDHYIVLPQLPDDLAMHLIKVVKYLSGAIFEMTGAHGINIIQNNGAAAGQEVPHVHFHIIPRIQDDKSIGPWNRSKIDPEKLKQIAEEMGKNLKPISSSTVKLSSNTAVSKKTSKPKRKGKLVKVKRRTSTNSP

pLDDT: mean 82.34, std 22.9, range [32.0, 98.88]

Secondary structure (DSSP, 8-state):
-PPPHHHHHHHHHHH-HHHHHHHTSS---EEEE-SSEEEEE-SS-SSTT-EEEEESS--SSGGGS-HHHHHHHHHHHHHHHHHHHHHHT-SEEEEEE--SGGGT--SSS--EEEEEE-TT---S----PPP--HHHHHHHHHHHHHHPPP--S------STT---------------------------

Foldseek 3Di:
DDDDPVNVQVVLLVPFPVLCCLVVVDPFQWDDDDPFKTKGADPPALDPLWMKIFTNDFAQALLQDQPVSSVVSVVVVVVSLVVSCVVVVAPDWDWDWAHAVVRPDPGRGTIIITHGHHPPSCSDDDDPDDDDDPVVVVVVVVVVVVPDDPPDRDRDPDDPPSPRPPPPDDDPPPDDDDDDPDDDDDDDD